Protein AF-0000000083546626 (afdb_homodimer)

Organism: NCBI:txid360422

Radius of gyration: 19.35 Å; Cα contacts (8 Å, |Δi|>4): 590; chains: 2; bounding box: 50×53×44 Å

Solvent-accessible surface area (backbone atoms only — not comparable to full-atom values): 15205 Å² total; per-residue (Å²): 128,86,66,74,43,65,44,52,29,28,31,35,49,36,70,55,96,76,18,33,51,32,34,24,55,48,86,55,92,62,87,46,26,40,57,49,40,42,69,58,57,93,92,56,52,70,66,54,32,31,39,52,33,31,32,62,45,31,37,32,43,56,42,80,73,43,67,69,46,67,42,57,47,78,57,96,48,42,30,42,35,35,41,32,26,35,33,44,79,74,46,70,61,82,42,79,27,84,68,36,72,49,70,45,74,37,54,85,45,74,71,50,42,67,40,32,40,64,52,51,29,72,50,55,74,72,58,56,62,69,59,54,54,51,50,57,69,74,101,128,86,66,75,42,66,44,53,30,27,32,36,48,38,69,54,96,75,18,32,52,32,34,25,55,47,85,54,92,62,88,46,25,39,58,47,42,42,69,56,55,93,91,55,52,69,66,53,32,31,40,52,34,31,32,61,45,32,37,32,42,56,44,83,73,42,65,68,47,69,45,56,46,78,56,97,47,41,32,42,35,36,39,31,27,35,32,45,79,74,44,70,62,84,42,77,28,82,68,35,72,48,71,45,75,38,53,85,45,74,72,50,41,69,41,33,38,64,55,52,28,72,50,56,75,73,59,58,62,70,60,54,53,51,53,56,68,75,102

pLDDT: mean 95.02, std 7.54, range [43.91, 98.88]

Nearest PDB structures (foldseek):
  5ggc-assembly1_A  TM=8.056E-01  e=1.046E-09  Mycolicibacterium smegmatis MC2 155
  6m6y-assembly1_A  TM=8.254E-01  e=1.711E-09  Mycolicibacterium smegmatis MC2 155
  5xd4-assembly1_A  TM=8.084E-01  e=1.112E-09  Mycolicibacterium smegmatis MC2 155
  5isy-assembly1_A  TM=7.753E-01  e=2.188E-09  Escherichia coli K-12
  2gb5-assembly1_B  TM=7.294E-01  e=1.422E-09  Escherichia coli K-12

Sequence (278 aa):
MDTNKIEFATKALILRDGTYLALHKTGAKHDFYELPGGRMEFGETAEETLIRELKEETNFVVEPIRLLDTWNFISQNHQITGVIYLCKIKEGDFKLSDEHDKYEWLKFNDVSINLMYDVFKERMVNWDMKKIEEGMRIIMDTNKIEFATKALILRDGTYLALHKTGAKHDFYELPGGRMEFGETAEETLIRELKEETNFVVEPIRLLDTWNFISQNHQITGVIYLCKIKEGDFKLSDEHDKYEWLKFNDVSINLMYDVFKERMVNWDMKKIEEGMRII

Foldseek 3Di:
DLAADEFEKEFEFEDDPQWTKWFAFPPDPDQATEGFITTDDPPDDNQRRRQVRCCQAWVFRKDFDAWDAKWWDDDDRYIYIYTYTYIYTPDGHTDGHNRTDDMDTGHLDPVNLVRHDPRSSVVSVPDDVVVVVVSVVVD/DLAADEFEKEFEFEDDPQWTKWFAFPPDPDQATEGFITTDDPPDDNQRRRQVRCCQAWVFRKDFDAWDAKWWDDDDRYIYIYTYTYIYTPDGHTDGHNRTDDMDTGHLDPVNLVRHDPRSSVVSVPDDVVVVVVSVVVD

Secondary structure (DSSP, 8-state):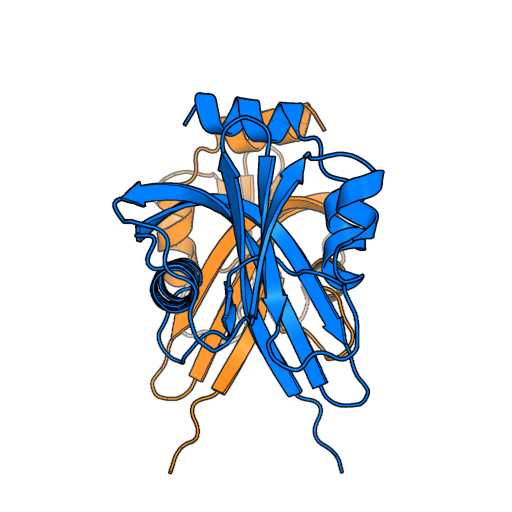
----EEEEEEEEEEEETTEEEEEEETT-SS--BB-SEEEPPTT--HHHHHHHHHHHHH--EEEEEEEEEEEEEE-SSEEEEEEEEEEEEEE------TTEEEEEEEESSHHHHTTB-HHHHHHHTT--HHHHHHHHHH-/----EEEEEEEEEEEETTEEEEEEETT-SS--BB-SEEEPPTT--HHHHHHHHHHHHH--EEEEEEEEEEEEEE-SSEEEEEEEEEEEEEE------TTEEEEEEEESSHHHHTTB-HHHHHHHTT--HHHHHHHHHH-

InterPro domains:
  IPR000086 NUDIX hydrolase domain [PF00293] (13-124)
  IPR000086 NUDIX hydrolase domain [PS51462] (5-130)
  IPR015797 NUDIX hydrolase-like domain superfamily [SSF55811] (7-119)
  IPR020084 NUDIX hydrolase, conserved site [PS00893] (38-59)
  IPR020476 NUDIX hydrolase [PR00502] (33-47)
  IPR020476 NUDIX hydrolase [PR00502] (47-62)

Structure (mmCIF, N/CA/C/O backbone):
data_AF-0000000083546626-model_v1
#
loop_
_entity.id
_entity.type
_entity.pdbx_description
1 polymer 'DNA mismatch repair protein MutT'
#
loop_
_atom_site.group_PDB
_atom_site.id
_atom_site.type_symbol
_atom_site.label_atom_id
_atom_site.label_alt_id
_atom_site.label_comp_id
_atom_site.label_asym_id
_atom_site.label_entity_id
_atom_site.label_seq_id
_atom_site.pdbx_PDB_ins_code
_atom_site.Cartn_x
_atom_site.Cartn_y
_atom_site.Cartn_z
_atom_site.occupancy
_atom_site.B_iso_or_equiv
_atom_site.auth_seq_id
_atom_site.auth_comp_id
_atom_site.auth_asym_id
_atom_site.auth_atom_id
_atom_site.pdbx_PDB_model_num
ATOM 1 N N . MET A 1 1 ? 23.781 4.84 -18.844 1 43.91 1 MET A N 1
ATOM 2 C CA . MET A 1 1 ? 22.344 4.773 -19 1 43.91 1 MET A CA 1
ATOM 3 C C . MET A 1 1 ? 21.625 5 -17.672 1 43.91 1 MET A C 1
ATOM 5 O O . MET A 1 1 ? 21.875 4.277 -16.703 1 43.91 1 MET A O 1
ATOM 9 N N . ASP A 1 2 ? 21.25 6.145 -17.203 1 58.06 2 ASP A N 1
ATOM 10 C CA . ASP A 1 2 ? 20.672 6.562 -15.922 1 58.06 2 ASP A CA 1
ATOM 11 C C . ASP A 1 2 ? 19.609 5.582 -15.453 1 58.06 2 ASP A C 1
ATOM 13 O O . ASP A 1 2 ? 18.625 5.344 -16.156 1 58.06 2 ASP A O 1
ATOM 17 N N . THR A 1 3 ? 19.906 4.66 -14.672 1 83.88 3 THR A N 1
ATOM 18 C CA . THR A 1 3 ? 19.031 3.559 -14.289 1 83.88 3 THR A CA 1
ATOM 19 C C . THR A 1 3 ? 17.844 4.074 -13.484 1 83.88 3 THR A C 1
ATOM 21 O O . THR A 1 3 ? 17.984 4.953 -12.633 1 83.88 3 THR A O 1
ATOM 24 N N . ASN A 1 4 ? 16.641 3.799 -13.977 1 92.44 4 ASN A N 1
ATOM 25 C CA . ASN A 1 4 ? 15.391 4.125 -13.289 1 92.44 4 ASN A CA 1
ATOM 26 C C . ASN A 1 4 ? 15.289 3.4 -11.945 1 92.44 4 ASN A C 1
ATOM 28 O O . ASN A 1 4 ? 15.508 2.189 -11.875 1 92.44 4 ASN A O 1
ATOM 32 N N . LYS A 1 5 ? 15.117 4.211 -10.898 1 94.94 5 LYS A N 1
ATOM 33 C CA . LYS A 1 5 ? 15.047 3.648 -9.555 1 94.94 5 LYS A CA 1
ATOM 34 C C . LYS A 1 5 ? 13.672 3.869 -8.938 1 94.94 5 LYS A C 1
ATOM 36 O O . LYS A 1 5 ? 13.102 4.953 -9.055 1 94.94 5 LYS A O 1
ATOM 41 N N . ILE A 1 6 ? 13.117 2.846 -8.328 1 97.31 6 ILE A N 1
ATOM 42 C CA . ILE A 1 6 ? 11.867 2.936 -7.586 1 97.31 6 ILE A CA 1
ATOM 43 C C . ILE A 1 6 ? 12.125 2.684 -6.102 1 97.31 6 ILE A C 1
ATOM 45 O O . ILE A 1 6 ? 12.719 1.667 -5.734 1 97.31 6 ILE A O 1
ATOM 49 N N . GLU A 1 7 ? 11.773 3.58 -5.246 1 97.62 7 GLU A N 1
ATOM 50 C CA . GLU A 1 7 ? 11.883 3.443 -3.797 1 97.62 7 GLU A CA 1
ATOM 51 C C . GLU A 1 7 ? 10.5 3.381 -3.145 1 97.62 7 GLU A C 1
ATOM 53 O O . GLU A 1 7 ? 9.516 3.852 -3.717 1 97.62 7 GLU A O 1
ATOM 58 N N . PHE A 1 8 ? 10.461 2.787 -2.006 1 98.44 8 PHE A N 1
ATOM 59 C CA . PHE A 1 8 ? 9.211 2.658 -1.267 1 98.44 8 PHE A CA 1
ATOM 60 C C . PHE A 1 8 ? 9.25 3.488 0.01 1 98.44 8 PHE A C 1
ATOM 62 O O . PHE A 1 8 ? 10.266 3.512 0.711 1 98.44 8 PHE A O 1
ATOM 69 N N . ALA A 1 9 ? 8.125 4.199 0.295 1 98.62 9 ALA A N 1
ATOM 70 C CA . ALA A 1 9 ? 8.039 5.016 1.503 1 98.62 9 ALA A CA 1
ATOM 71 C C . ALA A 1 9 ? 6.648 4.918 2.127 1 98.62 9 ALA A C 1
ATOM 73 O O . ALA A 1 9 ? 5.688 4.531 1.462 1 98.62 9 ALA A O 1
ATOM 74 N N . THR A 1 10 ? 6.582 5.199 3.387 1 98.81 10 THR A N 1
ATOM 75 C CA . THR A 1 10 ? 5.324 5.199 4.125 1 98.81 10 THR A CA 1
ATOM 76 C C . THR A 1 10 ? 5.035 6.582 4.699 1 98.81 10 THR A C 1
ATOM 78 O O . THR A 1 10 ? 5.957 7.309 5.078 1 98.81 10 THR A O 1
ATOM 81 N N . LYS A 1 11 ? 3.791 6.957 4.691 1 98.88 11 LYS A N 1
ATOM 82 C CA . LYS A 1 11 ? 3.32 8.211 5.281 1 98.88 11 LYS A CA 1
ATOM 83 C C . LYS A 1 11 ? 2.152 7.965 6.23 1 98.88 11 LYS A C 1
ATOM 85 O O . LYS A 1 11 ? 1.441 6.965 6.105 1 98.88 11 LYS A O 1
ATOM 90 N N . ALA A 1 12 ? 1.955 8.891 7.133 1 98.75 12 ALA A N 1
ATOM 91 C CA . ALA A 1 12 ? 0.912 8.742 8.141 1 98.75 12 ALA A CA 1
ATOM 92 C C . ALA A 1 12 ? -0.035 9.945 8.133 1 98.75 12 ALA A C 1
ATOM 94 O O . ALA A 1 12 ? 0.409 11.094 8.117 1 98.75 12 ALA A O 1
ATOM 95 N N . LEU A 1 13 ? -1.269 9.672 8.094 1 98.44 13 LEU A N 1
ATOM 96 C CA . LEU A 1 13 ? -2.281 10.641 8.508 1 98.44 13 LEU A CA 1
ATOM 97 C C . LEU A 1 13 ? -2.566 10.516 10 1 98.44 13 LEU A C 1
ATOM 99 O O . LEU A 1 13 ? -3.105 9.5 10.453 1 98.44 13 LEU A O 1
ATOM 103 N N . ILE A 1 14 ? -2.188 11.477 10.766 1 97.69 14 ILE A N 1
ATOM 104 C CA . ILE A 1 14 ? -2.449 11.531 12.203 1 97.69 14 ILE A CA 1
ATOM 105 C C . ILE A 1 14 ? -3.527 12.57 12.492 1 97.69 14 ILE A C 1
ATOM 107 O O . ILE A 1 14 ? -3.336 13.766 12.227 1 97.69 14 ILE A O 1
ATOM 111 N N . LEU A 1 15 ? -4.551 12.117 13.078 1 94.31 15 LEU A N 1
ATOM 112 C CA . LEU A 1 15 ? -5.672 13.016 13.352 1 94.31 15 LEU A CA 1
ATOM 113 C C . LEU A 1 15 ? -5.738 13.375 14.828 1 94.31 15 LEU A C 1
ATOM 115 O O . LEU A 1 15 ? -5.484 12.539 15.688 1 94.31 15 LEU A O 1
ATOM 119 N N . ARG A 1 16 ? -5.988 14.656 15.039 1 91.56 16 ARG A N 1
ATOM 120 C CA . ARG A 1 16 ? -6.203 15.18 16.391 1 91.56 16 ARG A CA 1
ATOM 121 C C . ARG A 1 16 ? -7.199 16.328 16.375 1 91.56 16 ARG A C 1
ATOM 123 O O . ARG A 1 16 ? -6.945 17.375 15.773 1 91.56 16 ARG A O 1
ATOM 130 N N . ASP A 1 17 ? -8.32 16.141 17.094 1 89.44 17 ASP A N 1
ATOM 131 C CA . ASP A 1 17 ? -9.312 17.203 17.281 1 89.44 17 ASP A CA 1
ATOM 132 C C . ASP A 1 17 ? -9.711 17.828 15.938 1 89.44 17 ASP A C 1
ATOM 134 O O . ASP A 1 17 ? -9.664 19.047 15.781 1 89.44 17 ASP A O 1
ATOM 138 N N . GLY A 1 18 ? -9.953 16.953 14.953 1 88.12 18 GLY A N 1
ATOM 139 C CA . GLY A 1 18 ? -10.445 17.406 13.656 1 88.12 18 GLY A CA 1
ATOM 140 C C . GLY A 1 18 ? -9.344 17.969 12.766 1 88.12 18 GLY A C 1
ATOM 141 O O . GLY A 1 18 ? -9.625 18.5 11.695 1 88.12 18 GLY A O 1
ATOM 142 N N . THR A 1 19 ? -8.156 17.875 13.227 1 95.94 19 THR A N 1
ATOM 143 C CA . THR A 1 19 ? -7.012 18.328 12.445 1 95.94 19 THR A CA 1
ATOM 144 C C . THR A 1 19 ? -6.055 17.172 12.148 1 95.94 19 THR A C 1
ATOM 146 O O . THR A 1 19 ? -6.203 16.078 12.703 1 95.94 19 THR A O 1
ATOM 149 N N . TYR A 1 20 ? -5.18 17.406 11.148 1 97.38 20 TYR A N 1
ATOM 150 C CA . TYR A 1 20 ? -4.148 16.422 10.875 1 97.38 20 TYR A CA 1
ATOM 151 C C . TYR A 1 20 ? -2.762 17.047 10.914 1 97.38 20 TYR A C 1
ATOM 153 O O . TYR A 1 20 ? -2.598 18.219 10.602 1 97.38 20 TYR A O 1
ATOM 161 N N . LEU A 1 21 ? -1.747 16.281 11.289 1 98.31 21 LEU A N 1
ATOM 162 C CA . LEU A 1 21 ? -0.372 16.734 11.445 1 98.31 21 LEU A CA 1
ATOM 163 C C . LEU A 1 21 ? 0.334 16.812 10.094 1 98.31 21 LEU A C 1
ATOM 165 O O . LEU A 1 21 ? 0.348 15.844 9.344 1 98.31 21 LEU A O 1
ATOM 169 N N . ALA A 1 22 ? 0.888 17.984 9.773 1 98.62 22 ALA A N 1
ATOM 170 C CA . ALA A 1 22 ? 1.677 18.219 8.562 1 98.62 22 ALA A CA 1
ATOM 171 C C . ALA A 1 22 ? 3.043 18.797 8.906 1 98.62 22 ALA A C 1
ATOM 173 O O . ALA A 1 22 ? 3.162 19.609 9.828 1 98.62 22 ALA A O 1
ATOM 174 N N . LEU A 1 23 ? 4.023 18.359 8.203 1 98.69 23 LEU A N 1
ATOM 175 C CA . LEU A 1 23 ? 5.391 18.781 8.469 1 98.69 23 LEU A CA 1
ATOM 176 C C . LEU A 1 23 ? 5.98 19.516 7.262 1 98.69 23 LEU A C 1
ATOM 178 O O . LEU A 1 23 ? 5.672 19.172 6.117 1 98.69 23 LEU A O 1
ATOM 182 N N . HIS A 1 24 ? 6.844 20.469 7.516 1 98.56 24 HIS A N 1
ATOM 183 C CA . HIS A 1 24 ? 7.59 21.172 6.484 1 98.56 24 HIS A CA 1
ATOM 184 C C . HIS A 1 24 ? 9.062 20.766 6.48 1 98.56 24 HIS A C 1
ATOM 186 O O . HIS A 1 24 ? 9.711 20.781 7.527 1 98.56 24 HIS A O 1
ATOM 192 N N . LYS A 1 25 ? 9.562 20.391 5.34 1 97.5 25 LYS A N 1
ATOM 193 C CA . LYS A 1 25 ? 10.93 19.891 5.234 1 97.5 25 LYS A CA 1
ATOM 194 C C . LYS A 1 25 ? 11.945 21 5.461 1 97.5 25 LYS A C 1
ATOM 196 O O . LYS A 1 25 ? 11.828 22.078 4.883 1 97.5 25 LYS A O 1
ATOM 201 N N . THR A 1 26 ? 12.938 20.656 6.234 1 97.81 26 THR A N 1
ATOM 202 C CA . THR A 1 26 ? 13.992 21.625 6.516 1 97.81 26 THR A CA 1
ATOM 203 C C . THR A 1 26 ? 14.711 22.016 5.23 1 97.81 26 THR A C 1
ATOM 205 O O . THR A 1 26 ? 15.109 21.156 4.441 1 97.81 26 THR A O 1
ATOM 208 N N . GLY A 1 27 ? 14.805 23.297 5.02 1 95.38 27 GLY A N 1
ATOM 209 C CA . GLY A 1 27 ? 15.586 23.797 3.9 1 95.38 27 GLY A CA 1
ATOM 210 C C . GLY A 1 27 ? 14.789 23.891 2.613 1 95.38 27 GLY A C 1
ATOM 211 O O . GLY A 1 27 ? 15.305 24.359 1.596 1 95.38 27 GLY A O 1
ATOM 212 N N . ALA A 1 28 ? 13.562 23.422 2.664 1 94.12 28 ALA A N 1
ATOM 213 C CA . ALA A 1 28 ? 12.742 23.516 1.462 1 94.12 28 ALA A CA 1
ATOM 214 C C . ALA A 1 28 ? 12.508 24.984 1.081 1 94.12 28 ALA A C 1
ATOM 216 O O . ALA A 1 28 ? 12.297 25.828 1.951 1 94.12 28 ALA A O 1
ATOM 217 N N . LYS A 1 29 ? 12.531 25.266 -0.189 1 93.19 29 LYS A N 1
ATOM 218 C CA . LYS A 1 29 ? 12.367 26.641 -0.681 1 93.19 29 LYS A CA 1
ATOM 219 C C . LYS A 1 29 ? 10.898 26.984 -0.881 1 93.19 29 LYS A C 1
ATOM 221 O O . LYS A 1 29 ? 10.562 28.109 -1.259 1 93.19 29 LYS A O 1
ATOM 226 N N . HIS A 1 30 ? 10.102 26.047 -0.7 1 91.62 30 HIS A N 1
ATOM 227 C CA . HIS A 1 30 ? 8.656 26.234 -0.796 1 91.62 30 HIS A CA 1
ATOM 228 C C . HIS A 1 30 ? 7.992 26.125 0.574 1 91.62 30 HIS A C 1
ATOM 230 O O . HIS A 1 30 ? 8.648 25.766 1.556 1 91.62 30 HIS A O 1
ATOM 236 N N . ASP A 1 31 ? 6.719 26.469 0.609 1 94.38 31 ASP A N 1
ATOM 237 C CA . ASP A 1 31 ? 6.016 26.469 1.888 1 94.38 31 ASP A CA 1
ATOM 238 C C . ASP A 1 31 ? 5.047 25.281 1.97 1 94.38 31 ASP A C 1
ATOM 240 O O . ASP A 1 31 ? 4.117 25.297 2.779 1 94.38 31 ASP A O 1
ATOM 244 N N . PHE A 1 32 ? 5.172 24.297 1.169 1 97.5 32 PHE A N 1
ATOM 245 C CA . PHE A 1 32 ? 4.262 23.156 1.161 1 97.5 32 PHE A CA 1
ATOM 246 C C . PHE A 1 32 ? 4.637 22.156 2.252 1 97.5 32 PHE A C 1
ATOM 248 O O . PHE A 1 32 ? 5.812 22.031 2.607 1 97.5 32 PHE A O 1
ATOM 255 N N . TYR A 1 33 ? 3.66 21.484 2.699 1 98.44 33 TYR A N 1
ATOM 256 C CA . TYR A 1 33 ? 3.82 20.5 3.764 1 98.44 33 TYR A CA 1
ATOM 257 C C . TYR A 1 33 ? 3.695 19.078 3.221 1 98.44 33 TYR A C 1
ATOM 259 O O . TYR A 1 33 ? 3.264 18.891 2.082 1 98.44 33 TYR A O 1
ATOM 267 N N . GLU A 1 34 ? 4.133 18.156 4.055 1 98.44 34 GLU A N 1
ATOM 268 C CA . GLU A 1 34 ? 3.979 16.734 3.775 1 98.44 34 GLU A CA 1
ATOM 269 C C . GLU A 1 34 ? 3.467 15.984 5.004 1 98.44 34 GLU A C 1
ATOM 271 O O . GLU A 1 34 ? 3.457 16.531 6.109 1 98.44 34 GLU A O 1
ATOM 276 N N . LEU A 1 35 ? 2.984 14.82 4.754 1 98.69 35 LEU A N 1
ATOM 277 C CA . LEU A 1 35 ? 2.631 13.938 5.855 1 98.69 35 LEU A CA 1
ATOM 278 C C . LEU A 1 35 ? 3.879 13.328 6.484 1 98.69 35 LEU A C 1
ATOM 280 O O . LEU A 1 35 ? 4.852 13.031 5.785 1 98.69 35 LEU A O 1
ATOM 284 N N . PRO A 1 36 ? 3.859 13.109 7.82 1 98.69 36 PRO A N 1
ATOM 285 C CA . PRO A 1 36 ? 5.012 12.445 8.438 1 98.69 36 PRO A CA 1
ATOM 286 C C . PRO A 1 36 ? 5.242 11.039 7.895 1 98.69 36 PRO A C 1
ATOM 288 O O . PRO A 1 36 ? 4.281 10.32 7.598 1 98.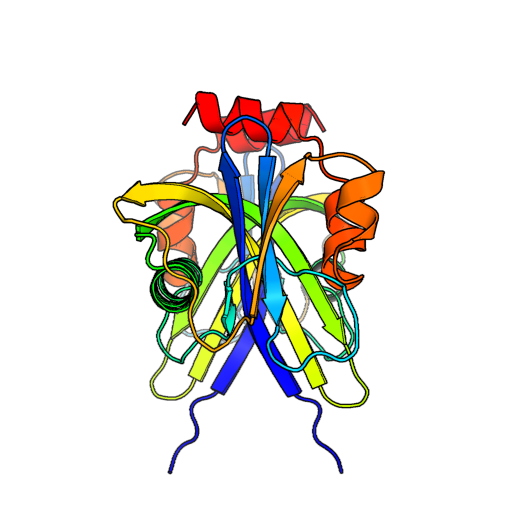69 36 PRO A O 1
ATOM 291 N N . GLY A 1 37 ? 6.422 10.578 7.867 1 98.62 37 GLY A N 1
ATOM 292 C CA . GLY A 1 37 ? 6.832 9.305 7.309 1 98.62 37 GLY A CA 1
ATOM 293 C C . GLY A 1 37 ? 8.125 9.375 6.523 1 98.62 37 GLY A C 1
ATOM 294 O O . GLY A 1 37 ? 8.766 10.43 6.48 1 98.62 37 GLY A O 1
ATOM 295 N N . GLY A 1 38 ? 8.5 8.281 5.891 1 98.44 38 GLY A N 1
ATOM 296 C CA . GLY A 1 38 ? 9.758 8.273 5.168 1 98.44 38 GLY A CA 1
ATOM 297 C C . GLY A 1 38 ? 10.031 6.969 4.441 1 98.44 38 GLY A C 1
ATOM 298 O O . GLY A 1 38 ? 9.117 6.152 4.266 1 98.44 38 GLY A O 1
ATOM 299 N N . ARG A 1 39 ? 11.25 6.789 4.047 1 98.25 39 ARG A N 1
ATOM 300 C CA . ARG A 1 39 ? 11.641 5.672 3.193 1 98.25 39 ARG A CA 1
ATOM 301 C C . ARG A 1 39 ? 11.844 4.402 4.012 1 98.25 39 ARG A C 1
ATOM 303 O O . ARG A 1 39 ? 12.359 4.457 5.129 1 98.25 39 ARG A O 1
ATOM 310 N N . MET A 1 40 ? 11.5 3.336 3.375 1 98.56 40 MET A N 1
ATOM 311 C CA . MET A 1 40 ? 11.672 2.02 3.982 1 98.56 40 MET A CA 1
ATOM 312 C C . MET A 1 40 ? 13.141 1.617 4.004 1 98.56 40 MET A C 1
ATOM 314 O O . MET A 1 40 ? 13.867 1.839 3.029 1 98.56 40 MET A O 1
ATOM 318 N N . GLU A 1 41 ? 13.602 1.021 5.086 1 98 41 GLU A N 1
ATOM 319 C CA . GLU A 1 41 ? 14.883 0.331 5.164 1 98 41 GLU A CA 1
ATOM 320 C C . GLU A 1 41 ? 14.719 -1.169 4.934 1 98 41 GLU A C 1
ATOM 322 O O . GLU A 1 41 ? 13.695 -1.751 5.297 1 98 41 GLU A O 1
ATOM 327 N N . PHE A 1 42 ? 15.758 -1.787 4.387 1 97.94 42 PHE A N 1
ATOM 328 C CA . PHE A 1 42 ? 15.711 -3.207 4.062 1 97.94 42 PHE A CA 1
ATOM 329 C C . PHE A 1 42 ? 15.383 -4.039 5.297 1 97.94 42 PHE A C 1
ATOM 331 O O . PHE A 1 42 ? 15.961 -3.824 6.363 1 97.94 42 PHE A O 1
ATOM 338 N N . GLY A 1 43 ? 14.438 -4.941 5.148 1 97.75 43 GLY A N 1
ATOM 339 C CA . GLY A 1 43 ? 14.078 -5.848 6.227 1 97.75 43 GLY A CA 1
ATOM 340 C C . GLY A 1 43 ? 12.859 -5.387 7.012 1 97.75 43 GLY A C 1
ATOM 341 O O . GLY A 1 43 ? 12.32 -6.137 7.828 1 97.75 43 GLY A O 1
ATOM 342 N N . GLU A 1 44 ? 12.32 -4.188 6.801 1 98.25 44 GLU A N 1
ATOM 343 C CA . GLU A 1 44 ? 11.164 -3.648 7.512 1 98.25 44 GLU A CA 1
ATOM 344 C C . GLU A 1 44 ? 9.867 -3.965 6.773 1 98.25 44 GLU A C 1
ATOM 346 O O . GLU A 1 44 ? 9.852 -4.047 5.543 1 98.25 44 GLU A O 1
ATOM 351 N N . THR A 1 45 ? 8.82 -4.152 7.539 1 98.06 45 THR A N 1
ATOM 352 C CA . THR A 1 45 ? 7.484 -4.043 6.965 1 98.06 45 THR A CA 1
ATOM 353 C C . THR A 1 45 ? 7.078 -2.58 6.809 1 98.06 45 THR A C 1
ATOM 355 O O . THR A 1 45 ? 7.746 -1.687 7.336 1 98.06 45 THR A O 1
ATOM 358 N N . ALA A 1 46 ? 6.039 -2.371 6.035 1 98.44 46 ALA A N 1
ATOM 359 C CA . ALA A 1 46 ? 5.523 -1.011 5.891 1 98.44 46 ALA A CA 1
ATOM 360 C C . ALA A 1 46 ? 5.18 -0.41 7.254 1 98.44 46 ALA A C 1
ATOM 362 O O . ALA A 1 46 ? 5.488 0.753 7.52 1 98.44 46 ALA A O 1
ATOM 363 N N . GLU A 1 47 ? 4.566 -1.189 8.102 1 98.44 47 GLU A N 1
ATOM 364 C CA . GLU A 1 47 ? 4.172 -0.724 9.422 1 98.44 47 GLU A CA 1
ATOM 365 C C . GLU A 1 47 ? 5.395 -0.404 10.281 1 98.44 47 GLU A C 1
ATOM 367 O O . GLU A 1 47 ? 5.426 0.616 10.969 1 98.44 47 GLU A O 1
ATOM 372 N N . GLU A 1 48 ? 6.367 -1.267 10.234 1 98.56 48 GLU A N 1
ATOM 373 C CA . GLU A 1 48 ? 7.594 -1.03 10.992 1 98.56 48 GLU A CA 1
ATOM 374 C C . GLU A 1 48 ? 8.297 0.244 10.523 1 98.56 48 GLU A C 1
ATOM 376 O O . GLU A 1 48 ? 8.797 1.016 11.344 1 98.56 48 GLU A O 1
ATOM 381 N N . THR A 1 49 ? 8.375 0.435 9.219 1 98.75 49 THR A N 1
ATOM 382 C CA . THR A 1 49 ? 8.938 1.653 8.656 1 98.75 49 THR A CA 1
ATOM 383 C C . THR A 1 49 ? 8.211 2.887 9.18 1 98.75 49 THR A C 1
ATOM 385 O O . THR A 1 49 ? 8.844 3.846 9.625 1 98.75 49 THR A O 1
ATOM 388 N N . LEU A 1 50 ? 6.895 2.818 9.156 1 98.75 50 LEU A N 1
ATOM 389 C CA . LEU A 1 50 ? 6.066 3.941 9.586 1 98.75 50 LEU A CA 1
ATOM 390 C C . LEU A 1 50 ? 6.328 4.285 11.047 1 98.75 50 LEU A C 1
ATOM 392 O O . LEU A 1 50 ? 6.547 5.449 11.391 1 98.75 50 LEU A O 1
ATOM 396 N N . ILE A 1 51 ? 6.324 3.287 11.852 1 98.62 51 ILE A N 1
ATOM 397 C CA . ILE A 1 51 ? 6.512 3.469 13.289 1 98.62 51 ILE A CA 1
ATOM 398 C C . ILE A 1 51 ? 7.891 4.062 13.555 1 98.62 51 ILE A C 1
ATOM 400 O O . ILE A 1 51 ? 8.023 5.004 14.336 1 98.62 51 ILE A O 1
ATOM 404 N N . ARG A 1 52 ? 8.898 3.549 12.938 1 98.62 52 ARG A N 1
ATOM 405 C CA . ARG A 1 52 ? 10.25 4.062 13.117 1 98.62 52 ARG A CA 1
ATOM 406 C C . ARG A 1 52 ? 10.352 5.516 12.664 1 98.62 52 ARG A C 1
ATOM 408 O O . ARG A 1 52 ? 10.844 6.367 13.414 1 98.62 52 ARG A O 1
ATOM 415 N N . GLU A 1 53 ? 9.859 5.852 11.492 1 98.69 53 GLU A N 1
ATOM 416 C CA . GLU A 1 53 ? 9.969 7.191 10.922 1 98.69 53 GLU A CA 1
ATOM 417 C C . GLU A 1 53 ? 9.203 8.211 11.758 1 98.69 53 GLU A C 1
ATOM 419 O O . GLU A 1 53 ? 9.648 9.352 11.922 1 98.69 53 GLU A O 1
ATOM 424 N N . LEU A 1 54 ? 8.031 7.824 12.234 1 98.62 54 LEU A N 1
ATOM 425 C CA . LEU A 1 54 ? 7.242 8.75 13.031 1 98.62 54 LEU A CA 1
ATOM 426 C C . LEU A 1 54 ? 7.918 9.023 14.367 1 98.62 54 LEU A C 1
ATOM 428 O O . LEU A 1 54 ? 7.887 10.156 14.867 1 98.62 54 LEU A O 1
ATOM 432 N N . LYS A 1 55 ? 8.492 7.98 14.938 1 98.62 55 LYS A N 1
ATOM 433 C CA . LYS A 1 55 ? 9.273 8.188 16.156 1 98.62 55 LYS A CA 1
ATOM 434 C C . LYS A 1 55 ? 10.43 9.148 15.898 1 98.62 55 LYS A C 1
ATOM 436 O O . LYS A 1 55 ? 10.648 10.086 16.672 1 98.62 55 LYS A O 1
ATOM 441 N N . GLU A 1 56 ? 11.109 8.945 14.859 1 98.44 56 GLU A N 1
ATOM 442 C CA . GLU A 1 56 ? 12.273 9.758 14.516 1 98.44 56 GLU A CA 1
ATOM 443 C C . GLU A 1 56 ? 11.867 11.203 14.242 1 98.44 56 GLU A C 1
ATOM 445 O O . GLU A 1 56 ? 12.523 12.141 14.703 1 98.44 56 GLU A O 1
ATOM 450 N N . GLU A 1 57 ? 10.758 11.43 13.531 1 98.62 57 GLU A N 1
ATOM 451 C CA . GLU A 1 57 ? 10.414 12.758 13.023 1 98.62 57 GLU A CA 1
ATOM 452 C C . GLU A 1 57 ? 9.594 13.539 14.047 1 98.62 57 GLU A C 1
ATOM 454 O O . GLU A 1 57 ? 9.617 14.773 14.062 1 98.62 57 GLU A O 1
ATOM 459 N N . THR A 1 58 ? 8.812 12.859 14.914 1 98.5 58 THR A N 1
ATOM 460 C CA . THR A 1 58 ? 7.812 13.555 15.719 1 98.5 58 THR A CA 1
ATOM 461 C C . THR A 1 58 ? 7.902 13.117 17.172 1 98.5 58 THR A C 1
ATOM 463 O O . THR A 1 58 ? 7.258 13.703 18.047 1 98.5 58 THR A O 1
ATOM 466 N N . ASN A 1 59 ? 8.641 12.07 17.469 1 98.38 59 ASN A N 1
ATOM 467 C CA . ASN A 1 59 ? 8.789 11.461 18.797 1 98.38 59 ASN A CA 1
ATOM 468 C C . ASN A 1 59 ? 7.508 10.766 19.234 1 98.38 59 ASN A C 1
ATOM 470 O O . ASN A 1 59 ? 7.379 10.391 20.406 1 98.38 59 ASN A O 1
ATOM 474 N N . PHE A 1 60 ? 6.512 10.633 18.422 1 97.88 60 PHE A N 1
ATOM 475 C CA . PHE A 1 60 ? 5.289 9.906 18.734 1 97.88 60 PHE A CA 1
ATOM 476 C C . PHE A 1 60 ? 5.488 8.406 18.578 1 97.88 60 PHE A C 1
ATOM 478 O O . PHE A 1 60 ? 6.117 7.961 17.609 1 97.88 60 PHE A O 1
ATOM 485 N N . VAL A 1 61 ? 5.035 7.684 19.469 1 97.81 61 VAL A N 1
ATOM 486 C CA . VAL A 1 61 ? 4.758 6.266 19.25 1 97.81 61 VAL A CA 1
ATOM 487 C C . VAL A 1 61 ? 3.355 6.098 18.672 1 97.81 61 VAL A C 1
ATOM 489 O O . VAL A 1 61 ? 2.367 6.492 19.297 1 97.81 61 VAL A O 1
ATOM 492 N N . VAL A 1 62 ? 3.305 5.492 17.5 1 97.81 62 VAL A N 1
ATOM 493 C CA . VAL A 1 62 ? 2.01 5.465 16.828 1 97.81 62 VAL A CA 1
ATOM 494 C C . VAL A 1 62 ? 1.596 4.02 16.562 1 97.81 62 VAL A C 1
ATOM 496 O O . VAL A 1 62 ? 2.42 3.105 16.641 1 97.81 62 VAL A O 1
ATOM 499 N N . GLU A 1 63 ? 0.371 3.84 16.328 1 97.38 63 GLU A N 1
ATOM 500 C CA . GLU A 1 63 ? -0.223 2.59 15.859 1 97.38 63 GLU A CA 1
ATOM 501 C C . GLU A 1 63 ? -0.907 2.771 14.508 1 97.38 63 GLU A C 1
ATOM 503 O O . GLU A 1 63 ? -1.845 3.562 14.383 1 97.38 63 GLU A O 1
ATOM 508 N N . PRO A 1 64 ? -0.417 2.066 13.516 1 97.5 64 PRO A N 1
ATOM 509 C CA . PRO A 1 64 ? -1.185 2.076 12.266 1 97.5 64 PRO A CA 1
ATOM 510 C C . PRO A 1 64 ? -2.564 1.441 12.422 1 97.5 64 PRO A C 1
ATOM 512 O O . PRO A 1 64 ? -2.678 0.299 12.867 1 97.5 64 PRO A O 1
ATOM 515 N N . ILE A 1 65 ? -3.578 2.168 11.992 1 95.62 65 ILE A N 1
ATOM 516 C CA . ILE A 1 65 ? -4.953 1.732 12.195 1 95.62 65 ILE A CA 1
ATOM 517 C C . ILE A 1 65 ? -5.523 1.19 10.883 1 95.62 65 ILE A C 1
ATOM 519 O O . ILE A 1 65 ? -6.223 0.176 10.875 1 95.62 65 ILE A O 1
ATOM 523 N N . ARG A 1 66 ? -5.273 1.883 9.82 1 95.31 66 ARG A N 1
ATOM 524 C CA . ARG A 1 66 ? -5.914 1.568 8.547 1 95.31 66 ARG A CA 1
ATOM 525 C C . ARG A 1 66 ? -5.051 2.029 7.375 1 95.31 66 ARG A C 1
ATOM 527 O O . ARG A 1 66 ? -4.484 3.121 7.406 1 95.31 66 ARG A O 1
ATOM 534 N N . LEU A 1 67 ? -4.918 1.146 6.422 1 97.5 67 LEU A N 1
ATOM 535 C CA . LEU A 1 67 ? -4.273 1.519 5.168 1 97.5 67 LEU A CA 1
ATOM 536 C C . LEU A 1 67 ? -5.219 2.34 4.293 1 97.5 67 LEU A C 1
ATOM 538 O O . LEU A 1 67 ? -6.289 1.864 3.912 1 97.5 67 LEU A O 1
ATOM 542 N N . LEU A 1 68 ? -4.816 3.588 3.924 1 97.38 68 LEU A N 1
ATOM 543 C CA . LEU A 1 68 ? -5.762 4.531 3.336 1 97.38 68 LEU A CA 1
ATOM 544 C C . LEU A 1 68 ? -5.59 4.602 1.822 1 97.38 68 LEU A C 1
ATOM 546 O O . LEU A 1 68 ? -6.574 4.629 1.081 1 97.38 68 LEU A O 1
ATOM 550 N N . ASP A 1 69 ? -4.332 4.727 1.438 1 98.38 69 ASP A N 1
ATOM 551 C CA . ASP A 1 69 ? -4.117 5.078 0.038 1 98.38 69 ASP A CA 1
ATOM 552 C C . ASP A 1 69 ? -2.674 4.82 -0.379 1 98.38 69 ASP A C 1
ATOM 554 O O . ASP A 1 69 ? -1.83 4.488 0.456 1 98.38 69 ASP A O 1
ATOM 558 N N . THR A 1 70 ? -2.406 4.867 -1.673 1 98.69 70 THR A N 1
ATOM 559 C CA . THR A 1 70 ? -1.062 4.895 -2.236 1 98.69 70 THR A CA 1
ATOM 560 C C . THR A 1 70 ? -0.739 6.277 -2.799 1 98.69 70 THR A C 1
ATOM 562 O O . THR A 1 70 ? -1.634 7.109 -2.969 1 98.69 70 THR A O 1
ATOM 565 N N . TRP A 1 71 ? 0.506 6.535 -2.984 1 98 71 TRP A N 1
ATOM 566 C CA . TRP A 1 71 ? 0.936 7.789 -3.59 1 98 71 TRP A CA 1
ATOM 567 C C . TRP A 1 71 ? 2.234 7.602 -4.367 1 98 71 TRP A C 1
ATOM 569 O O . TRP A 1 71 ? 2.91 6.582 -4.223 1 98 71 TRP A O 1
ATOM 579 N N . ASN A 1 72 ? 2.52 8.602 -5.254 1 97.25 72 ASN A N 1
ATOM 580 C CA . ASN A 1 72 ? 3.711 8.547 -6.098 1 97.25 72 ASN A CA 1
ATOM 581 C C . ASN A 1 72 ? 4.352 9.922 -6.246 1 97.25 72 ASN A C 1
ATOM 583 O O . ASN A 1 72 ? 3.648 10.93 -6.344 1 97.25 72 ASN A O 1
ATOM 587 N N . PHE A 1 73 ? 5.629 9.93 -6.23 1 97.31 73 PHE A N 1
ATOM 588 C CA . PHE A 1 73 ? 6.469 11.031 -6.699 1 97.31 73 PHE A CA 1
ATOM 589 C C . PHE A 1 73 ? 7.41 10.555 -7.801 1 97.31 73 PHE A C 1
ATOM 591 O O . PHE A 1 73 ? 8.25 9.688 -7.574 1 97.31 73 PHE A O 1
ATOM 598 N N . ILE A 1 74 ? 7.215 11.094 -8.984 1 96.38 74 ILE A N 1
ATOM 599 C CA . ILE A 1 74 ? 7.992 10.648 -10.133 1 96.38 74 ILE A CA 1
ATOM 600 C C . ILE A 1 74 ? 8.844 11.805 -10.664 1 96.38 74 ILE A C 1
ATOM 602 O O . ILE A 1 74 ? 8.32 12.883 -10.945 1 96.38 74 ILE A O 1
ATOM 606 N N . SER A 1 75 ? 10.086 11.602 -10.711 1 94.81 75 SER A N 1
ATOM 607 C CA . SER A 1 75 ? 11.023 12.492 -11.391 1 94.81 75 SER A CA 1
ATOM 608 C C . SER A 1 75 ? 11.695 11.789 -12.57 1 94.81 75 SER A C 1
ATOM 610 O O . SER A 1 75 ? 11.258 10.719 -12.992 1 94.81 75 SER A O 1
ATOM 612 N N . GLN A 1 76 ? 12.672 12.375 -13.266 1 93.44 76 GLN A N 1
ATOM 613 C CA . GLN A 1 76 ? 13.234 11.875 -14.516 1 93.44 76 GLN A CA 1
ATOM 614 C C . GLN A 1 76 ? 13.781 10.461 -14.344 1 93.44 76 GLN A C 1
ATOM 616 O O . GLN A 1 76 ? 13.5 9.578 -15.148 1 93.44 76 GLN A O 1
ATOM 621 N N . ASN A 1 77 ? 14.453 10.125 -13.312 1 94.94 77 ASN A N 1
ATOM 622 C CA . ASN A 1 77 ? 15.039 8.797 -13.164 1 94.94 77 ASN A CA 1
ATOM 623 C C . ASN A 1 77 ? 14.836 8.25 -11.758 1 94.94 77 ASN A C 1
ATOM 625 O O . ASN A 1 77 ? 15.578 7.371 -11.312 1 94.94 77 ASN A O 1
ATOM 629 N N . HIS A 1 78 ? 13.867 8.844 -11.125 1 96.62 78 HIS A N 1
ATOM 630 C CA . HIS A 1 78 ? 13.633 8.43 -9.75 1 96.62 78 HIS A CA 1
ATOM 631 C C . HIS A 1 78 ? 12.148 8.484 -9.398 1 96.62 78 HIS A C 1
ATOM 633 O O . HIS A 1 78 ? 11.477 9.477 -9.703 1 96.62 78 HIS A O 1
ATOM 639 N N . GLN A 1 79 ? 11.672 7.461 -8.797 1 97.94 79 GLN A N 1
ATOM 640 C CA . GLN A 1 79 ? 10.289 7.379 -8.359 1 97.94 79 GLN A CA 1
ATOM 641 C C . GLN A 1 79 ? 10.195 6.906 -6.91 1 97.94 79 GLN A C 1
ATOM 643 O O . GLN A 1 79 ? 10.883 5.957 -6.52 1 97.94 79 GLN A O 1
ATOM 648 N N . ILE A 1 80 ? 9.469 7.633 -6.121 1 98.06 80 ILE A N 1
ATOM 649 C CA . ILE A 1 80 ? 9.086 7.164 -4.793 1 98.06 80 ILE A CA 1
ATOM 650 C C . ILE A 1 80 ? 7.605 6.785 -4.793 1 98.06 80 ILE A C 1
ATOM 652 O O . ILE A 1 80 ? 6.75 7.59 -5.172 1 98.06 80 ILE A O 1
ATOM 656 N N . THR A 1 81 ? 7.344 5.57 -4.531 1 98.44 81 THR A N 1
ATOM 657 C CA . THR A 1 81 ? 5.98 5.098 -4.328 1 98.44 81 THR A CA 1
ATOM 658 C C . THR A 1 81 ? 5.758 4.68 -2.879 1 98.44 81 THR A C 1
ATOM 660 O O . THR A 1 81 ? 6.719 4.438 -2.143 1 98.44 81 THR A O 1
ATOM 663 N N . GLY A 1 82 ? 4.547 4.68 -2.479 1 98.31 82 GLY A N 1
ATOM 664 C CA . GLY A 1 82 ? 4.34 4.293 -1.093 1 98.31 82 GLY A CA 1
ATOM 665 C C . GLY A 1 82 ? 2.875 4.23 -0.704 1 98.31 82 GLY A C 1
ATOM 666 O O . GLY A 1 82 ? 1.999 4.168 -1.568 1 98.31 82 GLY A O 1
ATOM 667 N N . VAL A 1 83 ? 2.738 4.105 0.64 1 98.81 83 VAL A N 1
ATOM 668 C CA . VAL A 1 83 ? 1.396 3.967 1.192 1 98.81 83 VAL A CA 1
ATOM 669 C C . VAL A 1 83 ? 1.175 5.016 2.283 1 98.81 83 VAL A C 1
ATOM 671 O O . VAL A 1 83 ? 2.135 5.543 2.846 1 98.81 83 VAL A O 1
ATOM 674 N N . ILE A 1 84 ? -0.054 5.348 2.459 1 98.81 84 ILE A N 1
ATOM 675 C CA . ILE A 1 84 ? -0.484 6.246 3.525 1 98.81 84 ILE A CA 1
ATOM 676 C C . ILE A 1 84 ? -1.37 5.488 4.512 1 98.81 84 ILE A C 1
ATOM 678 O O . ILE A 1 84 ? -2.359 4.867 4.117 1 98.81 84 ILE A O 1
ATOM 682 N N . TYR A 1 85 ? -0.982 5.527 5.777 1 98.56 85 TYR A N 1
ATOM 683 C CA . TYR A 1 85 ? -1.765 4.914 6.848 1 98.56 85 TYR A CA 1
ATOM 684 C C . TYR A 1 85 ? -2.494 5.973 7.664 1 98.56 85 TYR A C 1
ATOM 686 O O . TYR A 1 85 ? -1.95 7.051 7.922 1 98.56 85 TYR A O 1
ATOM 694 N N . LEU A 1 86 ? -3.695 5.652 8.086 1 97.88 86 LEU A N 1
ATOM 695 C CA . LEU A 1 86 ? -4.266 6.312 9.258 1 97.88 86 LEU A CA 1
ATOM 696 C C . LEU A 1 86 ? -3.633 5.785 10.539 1 97.88 86 LEU A C 1
ATOM 698 O O . LEU A 1 86 ? -3.576 4.57 10.758 1 97.88 86 LEU A O 1
ATOM 702 N N . CYS A 1 87 ? -3.164 6.727 11.336 1 97.5 87 CYS A N 1
ATOM 703 C CA . CYS A 1 87 ? -2.494 6.316 12.562 1 97.5 87 CYS A CA 1
ATOM 704 C C . CYS A 1 87 ? -3.092 7.02 13.773 1 97.5 87 CYS A C 1
ATOM 706 O O . CYS A 1 87 ? -3.596 8.141 13.656 1 97.5 87 CYS A O 1
ATOM 708 N N . LYS A 1 88 ? -2.971 6.363 14.859 1 95.94 88 LYS A N 1
ATOM 709 C CA . LYS A 1 88 ? -3.297 6.977 16.141 1 95.94 88 LYS A CA 1
ATOM 710 C C . LYS A 1 88 ? -2.057 7.109 17.016 1 95.94 88 LYS A C 1
ATOM 712 O O . LYS A 1 88 ? -1.181 6.242 17 1 95.94 88 LYS A O 1
ATOM 717 N N . ILE A 1 89 ? -1.983 8.148 17.781 1 96.69 89 ILE A N 1
ATOM 718 C CA . ILE A 1 89 ? -0.895 8.344 18.734 1 96.69 89 ILE A CA 1
ATOM 719 C C . ILE A 1 89 ? -1.143 7.496 19.984 1 96.69 89 ILE A C 1
ATOM 721 O O . ILE A 1 89 ? -2.178 7.637 20.641 1 96.69 89 ILE A O 1
ATOM 725 N N . LYS A 1 90 ? -0.225 6.641 20.266 1 96.5 90 LYS A N 1
ATOM 726 C CA . LYS A 1 90 ? -0.326 5.832 21.484 1 96.5 90 LYS A CA 1
ATOM 727 C C . LYS A 1 90 ? 0.268 6.562 22.672 1 96.5 90 LYS A C 1
ATOM 729 O O . LYS A 1 90 ? -0.327 6.578 23.766 1 96.5 90 LYS A O 1
ATOM 734 N N . GLU A 1 91 ? 1.454 7.102 22.453 1 95.75 91 GLU A N 1
ATOM 735 C CA . GLU A 1 91 ? 2.141 7.84 23.516 1 95.75 91 GLU A CA 1
ATOM 736 C C . GLU A 1 91 ? 3.244 8.719 22.938 1 95.75 91 GLU A C 1
ATOM 738 O O . GLU A 1 91 ? 3.531 8.664 21.734 1 95.75 91 GLU A O 1
ATOM 743 N N . GLY A 1 92 ? 3.734 9.586 23.859 1 93.88 92 GLY A N 1
ATOM 744 C CA . GLY A 1 92 ? 4.852 10.445 23.5 1 93.88 92 GLY A CA 1
ATOM 745 C C . GLY A 1 92 ? 4.477 11.906 23.438 1 93.88 92 GLY A C 1
ATOM 746 O O . GLY A 1 92 ? 3.316 12.25 23.188 1 93.88 92 GLY A O 1
ATOM 747 N N . ASP A 1 93 ? 5.535 12.742 23.656 1 95.31 93 ASP A N 1
ATOM 748 C CA . ASP A 1 93 ? 5.398 14.172 23.438 1 95.31 93 ASP A CA 1
ATOM 749 C C . ASP A 1 93 ? 5.977 14.586 22.078 1 95.31 93 ASP A C 1
ATOM 751 O O . ASP A 1 93 ? 7 14.047 21.641 1 95.31 93 ASP A O 1
ATOM 755 N N . PHE A 1 94 ? 5.297 15.406 21.531 1 95.88 94 PHE A N 1
ATOM 756 C CA . PHE A 1 94 ? 5.746 15.844 20.203 1 95.88 94 PHE A CA 1
ATOM 757 C C . PHE A 1 94 ? 7.113 16.516 20.297 1 95.88 94 PHE A C 1
ATOM 759 O O . PHE A 1 94 ? 7.324 17.391 21.125 1 95.88 94 PHE A O 1
ATOM 766 N N . LYS A 1 95 ? 7.98 16.094 19.5 1 97.75 95 LYS A N 1
ATOM 767 C CA . LYS A 1 95 ? 9.281 16.719 19.25 1 97.75 95 LYS A CA 1
ATOM 768 C C . LYS A 1 95 ? 9.664 16.609 17.781 1 97.75 95 LYS A C 1
ATOM 770 O O . LYS A 1 95 ? 9.844 15.516 17.25 1 97.75 95 LYS A O 1
ATOM 775 N N . LEU A 1 96 ? 9.805 17.703 17.203 1 97.94 96 LEU A N 1
ATOM 776 C CA . LEU A 1 96 ? 10.148 17.75 15.797 1 97.94 96 LEU A CA 1
ATOM 777 C C . LEU A 1 96 ? 11.633 17.469 15.586 1 97.94 96 LEU A C 1
ATOM 779 O O . LEU A 1 96 ? 12.477 18.016 16.297 1 97.94 96 LEU A O 1
ATOM 783 N N . SER A 1 97 ? 11.969 16.625 14.633 1 98.06 97 SER A N 1
ATOM 784 C CA . SER A 1 97 ? 13.367 16.344 14.328 1 98.06 97 SER A CA 1
ATOM 785 C C . SER A 1 97 ? 13.953 17.422 13.422 1 98.06 97 SER A C 1
ATOM 787 O O . SER A 1 97 ? 13.227 18.281 12.906 1 98.06 97 SER A O 1
ATOM 789 N N . ASP A 1 98 ? 15.258 17.344 13.109 1 97.88 98 ASP A N 1
ATOM 790 C CA . ASP A 1 98 ? 15.961 18.328 12.289 1 97.88 98 ASP A CA 1
ATOM 791 C C . ASP A 1 98 ? 15.609 18.156 10.812 1 97.88 98 ASP A C 1
ATOM 793 O O . ASP A 1 98 ? 15.922 19.016 9.992 1 97.88 98 ASP A O 1
ATOM 797 N N . GLU A 1 99 ? 14.93 17.094 10.5 1 97.81 99 GLU A N 1
ATOM 798 C CA . GLU A 1 99 ? 14.516 16.859 9.125 1 97.81 99 GLU A CA 1
ATOM 799 C C . GLU A 1 99 ? 13.438 17.844 8.695 1 97.81 99 GLU A C 1
ATOM 801 O O . GLU A 1 99 ? 13.227 18.062 7.496 1 97.81 99 GLU A O 1
ATOM 806 N N . HIS A 1 100 ? 12.789 18.375 9.68 1 98.31 100 HIS A N 1
ATOM 807 C CA . HIS A 1 100 ? 11.719 19.328 9.43 1 98.31 100 HIS A CA 1
ATOM 808 C C . HIS A 1 100 ? 11.914 20.594 10.258 1 98.31 100 HIS A C 1
ATOM 810 O O . HIS A 1 100 ? 12.438 20.547 11.375 1 98.31 100 HIS A O 1
ATOM 816 N N . ASP A 1 101 ? 11.469 21.734 9.695 1 97.81 101 ASP A N 1
ATOM 817 C CA . ASP A 1 101 ? 11.727 23 10.391 1 97.81 101 ASP A CA 1
ATOM 818 C C . ASP A 1 101 ? 10.438 23.578 10.961 1 97.81 101 ASP A C 1
ATOM 820 O O . ASP A 1 101 ? 10.484 24.484 11.805 1 97.81 101 ASP A O 1
ATOM 824 N N . LYS A 1 102 ? 9.336 23.109 10.484 1 97.06 102 LYS A N 1
ATOM 825 C CA . LYS A 1 102 ? 8.047 23.547 11.023 1 97.06 102 LYS A CA 1
ATOM 826 C C . LYS A 1 102 ? 7.008 22.438 10.914 1 97.06 102 LYS A C 1
ATOM 828 O O . LYS A 1 102 ? 7.199 21.469 10.172 1 97.06 102 LYS A O 1
ATOM 833 N N . TYR A 1 103 ? 5.957 22.516 11.758 1 98 103 TYR A N 1
ATOM 834 C CA . TYR A 1 103 ? 4.801 21.625 11.711 1 98 103 TYR A CA 1
ATOM 835 C C . TYR A 1 103 ? 3.51 22.391 11.938 1 98 103 TYR A C 1
ATOM 837 O O . TYR A 1 103 ? 3.529 23.5 12.484 1 98 103 TYR A O 1
ATOM 845 N N . GLU A 1 104 ? 2.477 21.875 11.438 1 97.75 104 GLU A N 1
ATOM 846 C CA . GLU A 1 104 ? 1.146 22.422 11.656 1 97.75 104 GLU A CA 1
ATOM 847 C C . GLU A 1 104 ? 0.108 21.328 11.844 1 97.75 104 GLU A C 1
ATOM 849 O O . GLU A 1 104 ? 0.245 20.234 11.297 1 97.75 104 GLU A O 1
ATOM 854 N N . TRP A 1 105 ? -0.795 21.609 12.695 1 97.88 105 TRP A N 1
ATOM 855 C CA . TRP A 1 105 ? -2.041 20.859 12.719 1 97.88 105 TRP A CA 1
ATOM 856 C C . TRP A 1 105 ? -3.105 21.531 11.859 1 97.88 105 TRP A C 1
ATOM 858 O O . TRP A 1 105 ? -3.693 22.531 12.266 1 97.88 105 TRP A O 1
ATOM 868 N N . LEU A 1 106 ? -3.375 20.922 10.742 1 97.75 106 LEU A N 1
ATOM 869 C CA . LEU A 1 106 ? -4.238 21.547 9.742 1 97.75 106 LEU A CA 1
ATOM 870 C C . LEU A 1 106 ? -5.637 20.938 9.789 1 97.75 106 LEU A C 1
ATOM 872 O O . LEU A 1 106 ? -5.797 19.734 9.977 1 97.75 106 LEU A O 1
ATOM 876 N N . LYS A 1 107 ? -6.605 21.797 9.562 1 96.12 107 LYS A N 1
ATOM 877 C CA . LYS A 1 107 ? -7.957 21.297 9.367 1 96.12 107 LYS A CA 1
ATOM 878 C C . LYS A 1 107 ? -8.094 20.594 8.016 1 96.12 107 LYS A C 1
ATOM 880 O O . LYS A 1 107 ? -7.461 21 7.035 1 96.12 107 LYS A O 1
ATOM 885 N N . PHE A 1 108 ? -8.938 19.578 7.992 1 94.81 108 PHE A N 1
ATOM 886 C CA . PHE A 1 108 ? -9.125 18.891 6.719 1 94.81 108 PHE A CA 1
ATOM 887 C C . PHE A 1 108 ? -10.172 19.609 5.871 1 94.81 108 PHE A C 1
ATOM 889 O O . PHE A 1 108 ? -11.367 19.359 6.008 1 94.81 108 PHE A O 1
ATOM 896 N N . ASN A 1 109 ? -9.734 20.422 5.043 1 94.56 109 ASN A N 1
ATOM 897 C CA . ASN A 1 109 ? -10.562 21.172 4.09 1 94.56 109 ASN A CA 1
ATOM 898 C C . ASN A 1 109 ? -9.773 21.531 2.838 1 94.56 109 ASN A C 1
ATOM 900 O O . ASN A 1 109 ? -8.578 21.234 2.738 1 94.56 109 ASN A O 1
ATOM 904 N N . ASP A 1 110 ? -10.477 22.109 1.904 1 92.5 110 ASP A N 1
ATOM 905 C CA . ASP A 1 110 ? -9.859 22.391 0.612 1 92.5 110 ASP A CA 1
ATOM 906 C C . ASP A 1 110 ? -8.672 23.344 0.767 1 92.5 110 ASP A C 1
ATOM 908 O O . ASP A 1 110 ? -7.648 23.188 0.101 1 92.5 110 ASP A O 1
ATOM 912 N N . VAL A 1 111 ? -8.797 24.266 1.585 1 93.56 111 VAL A N 1
ATOM 913 C CA . VAL A 1 111 ? -7.762 25.281 1.773 1 93.56 111 VAL A CA 1
ATOM 914 C C . VAL A 1 111 ? -6.488 24.625 2.299 1 93.56 111 VAL A C 1
ATOM 916 O O . VAL A 1 111 ? -5.402 24.828 1.755 1 93.56 111 VAL A O 1
ATOM 919 N N . SER A 1 112 ? -6.586 23.828 3.348 1 94.88 112 SER A N 1
ATOM 920 C CA . SER A 1 112 ? -5.422 23.203 3.961 1 94.88 112 SER A CA 1
ATOM 921 C C . SER A 1 112 ? -4.805 22.156 3.033 1 94.88 112 SER A C 1
ATOM 923 O O . SER A 1 112 ? -3.586 21.969 3.025 1 94.88 112 SER A O 1
ATOM 925 N N . ILE A 1 113 ? -5.641 21.484 2.285 1 96 113 ILE A N 1
ATOM 926 C CA . ILE A 1 113 ? -5.152 20.484 1.347 1 96 113 ILE A CA 1
ATOM 927 C C . ILE A 1 113 ? -4.281 21.141 0.284 1 96 113 ILE A C 1
ATOM 929 O O . ILE A 1 113 ? -3.287 20.562 -0.165 1 96 113 ILE A O 1
ATOM 933 N N . ASN A 1 114 ? -4.59 22.375 -0.048 1 96 114 ASN A N 1
ATOM 934 C CA . ASN A 1 114 ? -3.824 23.125 -1.043 1 96 114 ASN A CA 1
ATOM 935 C C . ASN A 1 114 ? -2.451 23.531 -0.51 1 96 114 ASN A C 1
ATOM 937 O O . ASN A 1 114 ? -1.585 23.953 -1.274 1 96 114 ASN A O 1
ATOM 941 N N . LEU A 1 115 ? -2.217 23.328 0.773 1 97.12 115 LEU A N 1
ATOM 942 C CA . LEU A 1 115 ? -0.931 23.641 1.39 1 97.12 115 LEU A CA 1
ATOM 943 C C . LEU A 1 115 ? -0.01 22.422 1.355 1 97.12 115 LEU A C 1
ATOM 945 O O . LEU A 1 115 ? 1.164 22.516 1.721 1 97.12 115 LEU A O 1
ATOM 949 N N . MET A 1 116 ? -0.52 21.344 0.884 1 98.12 116 MET A N 1
ATOM 950 C CA . MET A 1 116 ? 0.253 20.109 0.852 1 98.12 116 MET A CA 1
ATOM 951 C C . MET A 1 116 ? 0.983 19.953 -0.479 1 98.12 116 MET A C 1
ATOM 953 O O . MET A 1 116 ? 0.556 20.516 -1.493 1 98.12 116 MET A O 1
ATOM 957 N N . TYR A 1 117 ? 2.127 19.141 -0.479 1 97 117 TYR A N 1
ATOM 958 C CA . TYR A 1 117 ? 2.764 18.734 -1.729 1 97 117 TYR A CA 1
ATOM 959 C C . TYR A 1 117 ? 1.764 18.078 -2.664 1 97 117 TYR A C 1
ATOM 961 O O . TYR A 1 117 ? 0.927 17.281 -2.225 1 97 117 TYR A O 1
ATOM 969 N N . ASP A 1 118 ? 1.93 18.297 -3.924 1 96.12 118 ASP A N 1
ATOM 970 C CA . ASP A 1 118 ? 0.98 17.859 -4.938 1 96.12 118 ASP A CA 1
ATOM 971 C C . ASP A 1 118 ? 0.753 16.344 -4.852 1 96.12 118 ASP A C 1
ATOM 973 O O . ASP A 1 118 ? -0.365 15.867 -5.055 1 96.12 118 ASP A O 1
ATOM 977 N N . VAL A 1 119 ? 1.75 15.633 -4.512 1 95.88 119 VAL A N 1
ATOM 978 C CA . VAL A 1 119 ? 1.659 14.172 -4.527 1 95.88 119 VAL A CA 1
ATOM 979 C C . VAL A 1 119 ? 0.697 13.703 -3.439 1 95.88 119 VAL A C 1
ATOM 981 O O . VAL A 1 119 ? 0.087 12.641 -3.561 1 95.88 119 VAL A O 1
ATOM 984 N N . PHE A 1 120 ? 0.528 14.484 -2.41 1 97.44 120 PHE A N 1
ATOM 985 C CA . PHE A 1 120 ? -0.422 14.164 -1.354 1 97.44 120 PHE A CA 1
ATOM 986 C C . PHE A 1 120 ? -1.782 14.789 -1.638 1 97.44 120 PHE A C 1
ATOM 988 O O . PHE A 1 120 ? -2.816 14.141 -1.472 1 97.44 120 PHE A O 1
ATOM 995 N N . LYS A 1 121 ? -1.676 16.016 -2.102 1 96.88 121 LYS A N 1
ATOM 996 C CA . LYS A 1 121 ? -2.893 16.75 -2.428 1 96.88 121 LYS A CA 1
ATOM 997 C C . LYS A 1 121 ? -3.77 15.969 -3.396 1 96.88 121 LYS A C 1
ATOM 999 O O . LYS A 1 121 ? -4.984 15.875 -3.205 1 96.88 121 LYS A O 1
ATOM 1004 N N . GLU A 1 122 ? -3.217 15.391 -4.355 1 96.19 122 GLU A N 1
ATOM 1005 C CA . GLU A 1 122 ? -3.938 14.68 -5.406 1 96.19 122 GLU A CA 1
ATOM 1006 C C . GLU A 1 122 ? -4.695 13.477 -4.844 1 96.19 122 GLU A C 1
ATOM 1008 O O . GLU A 1 122 ? -5.727 13.078 -5.387 1 96.19 122 GLU A O 1
ATOM 1013 N N . ARG A 1 123 ? -4.203 12.922 -3.773 1 97.12 123 ARG A N 1
ATOM 1014 C CA . ARG A 1 123 ? -4.883 11.812 -3.119 1 97.12 123 ARG A CA 1
ATOM 1015 C C . ARG A 1 123 ? -5.891 12.312 -2.092 1 97.12 123 ARG A C 1
ATOM 1017 O O . ARG A 1 123 ? -7.035 11.852 -2.062 1 97.12 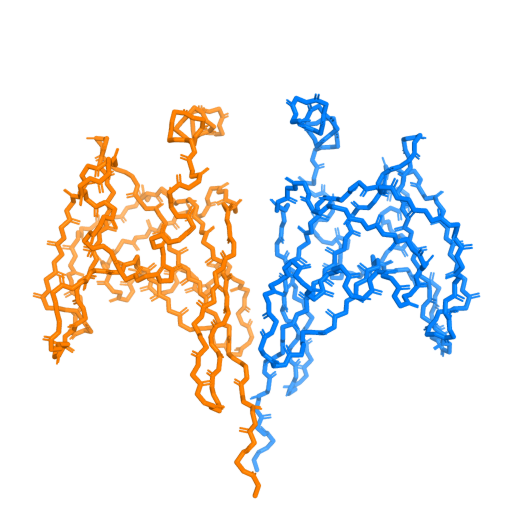123 ARG A O 1
ATOM 1024 N N . MET A 1 124 ? -5.516 13.305 -1.354 1 97.38 124 MET A N 1
ATOM 1025 C CA . MET A 1 124 ? -6.281 13.781 -0.207 1 97.38 124 MET A CA 1
ATOM 1026 C C . MET A 1 124 ? -7.609 14.383 -0.653 1 97.38 124 MET A C 1
ATOM 1028 O O . MET A 1 124 ? -8.609 14.289 0.063 1 97.38 124 MET A O 1
ATOM 1032 N N . VAL A 1 125 ? -7.652 14.883 -1.857 1 96.44 125 VAL A N 1
ATOM 1033 C CA . VAL A 1 125 ? -8.852 15.562 -2.342 1 96.44 125 VAL A CA 1
ATOM 1034 C C . VAL A 1 125 ? -9.977 14.547 -2.521 1 96.44 125 VAL A C 1
ATOM 1036 O O . VAL A 1 125 ? -11.156 14.914 -2.557 1 96.44 125 VAL A O 1
ATOM 1039 N N . ASN A 1 126 ? -9.633 13.273 -2.635 1 94.81 126 ASN A N 1
ATOM 1040 C CA . ASN A 1 126 ? -10.633 12.234 -2.881 1 94.81 126 ASN A CA 1
ATOM 1041 C C . ASN A 1 126 ? -11.047 11.539 -1.587 1 94.81 126 ASN A C 1
ATOM 1043 O O . ASN A 1 126 ? -11.891 10.641 -1.603 1 94.81 126 ASN A O 1
ATOM 1047 N N . TRP A 1 127 ? -10.453 12.016 -0.511 1 95.88 127 TRP A N 1
ATOM 1048 C CA . TRP A 1 127 ? -10.742 11.352 0.757 1 95.88 127 TRP A CA 1
ATOM 1049 C C . TRP A 1 127 ? -12.055 11.852 1.347 1 95.88 127 TRP A C 1
ATOM 1051 O O . TRP A 1 127 ? -12.383 13.039 1.249 1 95.88 127 TRP A O 1
ATOM 1061 N N . ASP A 1 128 ? -12.836 10.945 1.893 1 93.38 128 ASP A N 1
ATOM 1062 C CA . ASP A 1 128 ? -14 11.266 2.719 1 93.38 128 ASP A CA 1
ATOM 1063 C C . ASP A 1 128 ? -13.641 11.227 4.203 1 93.38 128 ASP A C 1
ATOM 1065 O O . ASP A 1 128 ? -13.664 10.164 4.824 1 93.38 128 ASP A O 1
ATOM 1069 N N . MET A 1 129 ? -13.438 12.391 4.777 1 92.06 129 MET A N 1
ATOM 1070 C CA . MET A 1 129 ? -12.906 12.477 6.133 1 92.06 129 MET A CA 1
ATOM 1071 C C . MET A 1 129 ? -13.93 11.977 7.148 1 92.06 129 MET A C 1
ATOM 1073 O O . MET A 1 129 ? -13.562 11.438 8.195 1 92.06 129 MET A O 1
ATOM 1077 N N . LYS A 1 130 ? -15.156 12.234 6.871 1 90.75 130 LYS A N 1
ATOM 1078 C CA . LYS A 1 130 ? -16.188 11.695 7.75 1 90.75 130 LYS A CA 1
ATOM 1079 C C . LYS A 1 130 ? -16.109 10.18 7.84 1 90.75 130 LYS A C 1
ATOM 1081 O O . LYS A 1 130 ? -16.188 9.609 8.93 1 90.75 130 LYS A O 1
ATOM 1086 N N . LYS A 1 131 ? -15.898 9.531 6.73 1 89.88 131 LYS A N 1
ATOM 1087 C CA . LYS A 1 131 ? -15.781 8.078 6.684 1 89.88 131 LYS A CA 1
ATOM 1088 C C . LYS A 1 131 ? -14.484 7.609 7.352 1 89.88 131 LYS A C 1
ATOM 1090 O O . LYS A 1 131 ? -14.469 6.578 8.031 1 89.88 131 LYS A O 1
ATOM 1095 N N . ILE A 1 132 ? -13.422 8.375 7.156 1 93.69 132 ILE A N 1
ATOM 1096 C CA . ILE A 1 132 ? -12.133 8.047 7.746 1 93.69 132 ILE A CA 1
ATOM 1097 C C . ILE A 1 132 ? -12.219 8.125 9.266 1 93.69 132 ILE A C 1
ATOM 1099 O O . ILE A 1 132 ? -11.781 7.211 9.969 1 93.69 132 ILE A O 1
ATOM 1103 N N . GLU A 1 133 ? -12.844 9.133 9.742 1 90.38 133 GLU A N 1
ATOM 1104 C CA . GLU A 1 133 ? -12.969 9.328 11.18 1 90.38 133 GLU A CA 1
ATOM 1105 C C . GLU A 1 133 ? -13.898 8.297 11.805 1 90.38 133 GLU A C 1
ATOM 1107 O O . GLU A 1 133 ? -13.641 7.805 12.906 1 90.38 133 GLU A O 1
ATOM 1112 N N . GLU A 1 134 ? -14.969 7.984 11.133 1 86.88 134 GLU A N 1
ATOM 1113 C CA . GLU A 1 134 ? -15.922 6.996 11.617 1 86.88 134 GLU A CA 1
ATOM 1114 C C . GLU A 1 134 ? -15.289 5.613 11.719 1 86.88 134 GLU A C 1
ATOM 1116 O O . GLU A 1 134 ? -15.555 4.863 12.656 1 86.88 134 GLU A O 1
ATOM 1121 N N . GLY A 1 135 ? -14.508 5.371 10.695 1 82.06 135 GLY A N 1
ATOM 1122 C CA . GLY A 1 135 ? -13.812 4.094 10.734 1 82.06 135 GLY A CA 1
ATOM 1123 C C . GLY A 1 135 ? -12.844 3.986 11.898 1 82.06 135 GLY A C 1
ATOM 1124 O O . GLY A 1 135 ? -12.648 2.902 12.453 1 82.06 135 GLY A O 1
ATOM 1125 N N . MET A 1 136 ? -12.219 5.074 12.164 1 80.19 136 MET A N 1
ATOM 1126 C CA . MET A 1 136 ? -11.281 5.113 13.281 1 80.19 136 MET A CA 1
ATOM 1127 C C . MET A 1 136 ? -11.984 4.836 14.602 1 80.19 136 MET A C 1
ATOM 1129 O O . MET A 1 136 ? -11.422 4.199 15.492 1 80.19 136 MET A O 1
ATOM 1133 N N . ARG A 1 137 ? -13.242 5.238 14.688 1 74.5 137 ARG A N 1
ATOM 1134 C CA . ARG A 1 137 ? -14.008 5.07 15.914 1 74.5 137 ARG A CA 1
ATOM 1135 C C . ARG A 1 137 ? -14.461 3.623 16.094 1 74.5 137 ARG A C 1
ATOM 1137 O O . ARG A 1 137 ? -14.633 3.15 17.219 1 74.5 137 ARG A O 1
ATOM 1144 N N . ILE A 1 138 ? -14.609 2.844 15.039 1 65.56 138 ILE A N 1
ATOM 1145 C CA . ILE A 1 138 ? -15.141 1.485 15.062 1 65.56 138 ILE A CA 1
ATOM 1146 C C . ILE A 1 138 ? -14.016 0.491 15.32 1 65.56 138 ILE A C 1
ATOM 1148 O O . ILE A 1 138 ? -14.234 -0.574 15.906 1 65.56 138 ILE A O 1
ATOM 1152 N N . ILE A 1 139 ? -12.891 0.796 15.172 1 68.06 139 ILE A N 1
ATOM 1153 C CA . ILE A 1 139 ? -11.75 -0.099 15.328 1 68.06 139 ILE A CA 1
ATOM 1154 C C . ILE A 1 139 ? -11.203 0.001 16.75 1 68.06 139 ILE A C 1
ATOM 1156 O O . ILE A 1 139 ? -11.023 1.103 17.281 1 68.06 139 ILE A O 1
ATOM 1160 N N . MET B 1 1 ? 30.047 -5.969 -2.037 1 44.16 1 MET B N 1
ATOM 1161 C CA . MET B 1 1 ? 29.094 -5.852 -0.941 1 44.16 1 MET B CA 1
ATOM 1162 C C . MET B 1 1 ? 27.672 -6.016 -1.446 1 44.16 1 MET B C 1
ATOM 1164 O O . MET B 1 1 ? 27.234 -5.285 -2.338 1 44.16 1 MET B O 1
ATOM 1168 N N . ASP B 1 2 ? 27.016 -7.137 -1.53 1 58.25 2 ASP B N 1
ATOM 1169 C CA . ASP B 1 2 ? 25.719 -7.5 -2.1 1 58.25 2 ASP B CA 1
ATOM 1170 C C . ASP B 1 2 ? 24.656 -6.465 -1.749 1 58.25 2 ASP B C 1
ATOM 1172 O O . ASP B 1 2 ? 24.406 -6.191 -0.572 1 58.25 2 ASP B O 1
ATOM 1176 N N . THR B 1 3 ? 24.391 -5.559 -2.547 1 83.94 3 THR B N 1
ATOM 1177 C CA . THR B 1 3 ? 23.531 -4.41 -2.262 1 83.94 3 THR B CA 1
ATOM 1178 C C . THR B 1 3 ? 22.094 -4.848 -2.049 1 83.94 3 THR B C 1
ATOM 1180 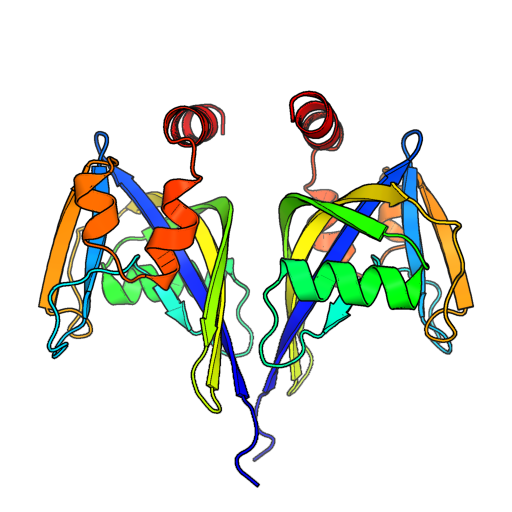O O . THR B 1 3 ? 21.578 -5.707 -2.773 1 83.94 3 THR B O 1
ATOM 1183 N N . ASN B 1 4 ? 21.547 -4.531 -0.879 1 92.44 4 ASN B N 1
ATOM 1184 C CA . ASN B 1 4 ? 20.141 -4.781 -0.543 1 92.44 4 ASN B CA 1
ATOM 1185 C C . ASN B 1 4 ? 19.203 -4.027 -1.474 1 92.44 4 ASN B C 1
ATOM 1187 O O . ASN B 1 4 ? 19.375 -2.832 -1.71 1 92.44 4 ASN B O 1
ATOM 1191 N N . LYS B 1 5 ? 18.312 -4.812 -2.115 1 94.94 5 LYS B N 1
ATOM 1192 C CA . LYS B 1 5 ? 17.375 -4.219 -3.062 1 94.94 5 LYS B CA 1
ATOM 1193 C C . LYS B 1 5 ? 15.945 -4.359 -2.576 1 94.94 5 LYS B C 1
ATOM 1195 O O . LYS B 1 5 ? 15.547 -5.418 -2.08 1 94.94 5 LYS B O 1
ATOM 1200 N N . ILE B 1 6 ? 15.172 -3.289 -2.65 1 97.31 6 ILE B N 1
ATOM 1201 C CA . ILE B 1 6 ? 13.742 -3.305 -2.344 1 97.31 6 ILE B CA 1
ATOM 1202 C C . ILE B 1 6 ? 12.945 -3.037 -3.615 1 97.31 6 ILE B C 1
ATOM 1204 O O . ILE B 1 6 ? 13.172 -2.043 -4.305 1 97.31 6 ILE B O 1
ATOM 1208 N N . GLU B 1 7 ? 12.062 -3.906 -3.984 1 97.56 7 GLU B N 1
ATOM 1209 C CA . GLU B 1 7 ? 11.164 -3.748 -5.125 1 97.56 7 GLU B CA 1
ATOM 1210 C C . GLU B 1 7 ? 9.711 -3.604 -4.668 1 97.56 7 GLU B C 1
ATOM 1212 O O . GLU B 1 7 ? 9.352 -4.035 -3.57 1 97.56 7 GLU B O 1
ATOM 1217 N N . PHE B 1 8 ? 8.938 -2.988 -5.488 1 98.44 8 PHE B N 1
ATOM 1218 C CA . PHE B 1 8 ? 7.527 -2.783 -5.184 1 98.44 8 PHE B CA 1
ATOM 1219 C C . PHE B 1 8 ? 6.648 -3.588 -6.133 1 98.44 8 PHE B C 1
ATOM 1221 O O . PHE B 1 8 ? 6.914 -3.646 -7.332 1 98.44 8 PHE B O 1
ATOM 1228 N N . ALA B 1 9 ? 5.602 -4.242 -5.566 1 98.62 9 ALA B N 1
ATOM 1229 C CA . ALA B 1 9 ? 4.676 -5.027 -6.379 1 98.62 9 ALA B CA 1
ATOM 1230 C C . ALA B 1 9 ? 3.24 -4.855 -5.895 1 98.62 9 ALA B C 1
ATOM 1232 O O . ALA B 1 9 ? 3.008 -4.441 -4.754 1 98.62 9 ALA B O 1
ATOM 1233 N N . THR B 1 10 ? 2.322 -5.094 -6.77 1 98.81 10 THR B N 1
ATOM 1234 C CA . THR B 1 10 ? 0.899 -5.02 -6.461 1 98.81 10 THR B CA 1
ATOM 1235 C C . THR B 1 10 ? 0.229 -6.375 -6.66 1 98.81 10 THR B C 1
ATOM 1237 O O . THR B 1 10 ? 0.607 -7.133 -7.559 1 98.81 10 THR B O 1
ATOM 1240 N N . LYS B 1 11 ? -0.698 -6.691 -5.801 1 98.88 11 LYS B N 1
ATOM 1241 C CA . LYS B 1 11 ? -1.499 -7.91 -5.891 1 98.88 11 LYS B CA 1
ATOM 1242 C C . LYS B 1 11 ? -2.99 -7.598 -5.801 1 98.88 11 LYS B C 1
ATOM 1244 O O . LYS B 1 11 ? -3.381 -6.57 -5.242 1 98.88 11 LYS B O 1
ATOM 1249 N N . ALA B 1 12 ? -3.785 -8.5 -6.316 1 98.75 12 ALA B N 1
ATOM 1250 C CA . ALA B 1 12 ? -5.23 -8.289 -6.355 1 98.75 12 ALA B CA 1
ATOM 1251 C C . ALA B 1 12 ? -5.969 -9.445 -5.68 1 98.75 12 ALA B C 1
ATOM 1253 O O . ALA B 1 12 ? -5.688 -10.609 -5.949 1 98.75 12 ALA B O 1
ATOM 1254 N N . LEU B 1 13 ? -6.832 -9.117 -4.816 1 98.38 13 LEU B N 1
ATOM 1255 C CA . LEU B 1 13 ? -7.906 -10.023 -4.418 1 98.38 13 LEU B CA 1
ATOM 1256 C C . LEU B 1 13 ? -9.117 -9.859 -5.328 1 98.38 13 LEU B C 1
ATOM 1258 O O . LEU B 1 13 ? -9.773 -8.82 -5.316 1 98.38 13 LEU B O 1
ATOM 1262 N N . ILE B 1 14 ? -9.414 -10.828 -6.125 1 97.62 14 ILE B N 1
ATOM 1263 C CA . ILE B 1 14 ? -10.578 -10.852 -7.004 1 97.62 14 ILE B CA 1
ATOM 1264 C C . ILE B 1 14 ? -11.609 -11.836 -6.469 1 97.62 14 ILE B C 1
ATOM 1266 O O . ILE B 1 14 ? -11.344 -13.039 -6.387 1 97.62 14 ILE B O 1
ATOM 1270 N N . LEU B 1 15 ? -12.734 -11.328 -6.207 1 94.31 15 LEU B N 1
ATOM 1271 C CA . LEU B 1 15 ? -13.781 -12.164 -5.629 1 94.31 15 LEU B CA 1
ATOM 1272 C C . LEU B 1 15 ? -14.844 -12.5 -6.664 1 94.31 15 LEU B C 1
ATOM 1274 O O . LEU B 1 15 ? -15.203 -11.648 -7.484 1 94.31 15 LEU B O 1
ATOM 1278 N N . ARG B 1 16 ? -15.25 -13.758 -6.625 1 91.62 16 ARG B N 1
ATOM 1279 C CA . ARG B 1 16 ? -16.344 -14.242 -7.457 1 91.62 16 ARG B CA 1
ATOM 1280 C C . ARG B 1 16 ? -17.125 -15.352 -6.754 1 91.62 16 ARG B C 1
ATOM 1282 O O . ARG B 1 16 ? -16.578 -16.422 -6.469 1 91.62 16 ARG B O 1
ATOM 1289 N N . ASP B 1 17 ? -18.422 -15.094 -6.512 1 89.62 17 ASP B N 1
ATOM 1290 C CA . ASP B 1 17 ? -19.328 -16.094 -5.953 1 89.62 17 ASP B CA 1
ATOM 1291 C C . ASP B 1 17 ? -18.734 -16.719 -4.691 1 89.62 17 ASP B C 1
ATOM 1293 O O . ASP B 1 17 ? -18.656 -17.953 -4.582 1 89.62 17 ASP B O 1
ATOM 1297 N N . GLY B 1 18 ? -18.203 -15.875 -3.826 1 88.19 18 GLY B N 1
ATOM 1298 C CA . GLY B 1 18 ? -17.703 -16.328 -2.537 1 88.19 18 GLY B CA 1
ATOM 1299 C C . GLY B 1 18 ? -16.312 -16.938 -2.615 1 88.19 18 GLY B C 1
ATOM 1300 O O . GLY B 1 18 ? -15.805 -17.469 -1.626 1 88.19 18 GLY B O 1
ATOM 1301 N N . THR B 1 19 ? -15.75 -16.891 -3.768 1 95.88 19 THR B N 1
ATOM 1302 C CA . THR B 1 19 ? -14.398 -17.422 -3.961 1 95.88 19 THR B CA 1
ATOM 1303 C C . THR B 1 19 ? -13.453 -16.312 -4.41 1 95.88 19 THR B C 1
ATOM 1305 O O . THR B 1 19 ? -13.883 -15.211 -4.73 1 95.88 19 THR B O 1
ATOM 1308 N N . TYR B 1 20 ? -12.133 -16.609 -4.262 1 97.31 20 TYR B N 1
ATOM 1309 C CA . TYR B 1 20 ? -11.141 -15.672 -4.777 1 97.31 20 TYR B CA 1
ATOM 1310 C C . TYR B 1 20 ? -10.188 -16.359 -5.738 1 97.31 20 TYR B C 1
ATOM 1312 O O . TYR B 1 20 ? -9.898 -17.562 -5.59 1 97.31 20 TYR B O 1
ATOM 1320 N N . LEU B 1 21 ? -9.656 -15.641 -6.711 1 98.31 21 LEU B N 1
ATOM 1321 C CA . LEU B 1 21 ? -8.773 -16.156 -7.754 1 98.31 21 LEU B CA 1
ATOM 1322 C C . LEU B 1 21 ? -7.344 -16.297 -7.238 1 98.31 21 LEU B C 1
ATOM 1324 O O . LEU B 1 21 ? -6.777 -15.336 -6.715 1 98.31 21 LEU B O 1
ATOM 1328 N N . ALA B 1 22 ? -6.781 -17.5 -7.344 1 98.62 22 ALA B N 1
ATOM 1329 C CA . ALA B 1 22 ? -5.395 -17.781 -6.984 1 98.62 22 ALA B CA 1
ATOM 1330 C C . ALA B 1 22 ? -4.648 -18.422 -8.148 1 98.62 22 ALA B C 1
ATOM 1332 O O . ALA B 1 22 ? -5.223 -19.234 -8.891 1 98.62 22 ALA B O 1
ATOM 1333 N N . LEU B 1 23 ? -3.43 -18.031 -8.312 1 98.62 23 LEU B N 1
ATOM 1334 C CA . LEU B 1 23 ? -2.623 -18.516 -9.422 1 98.62 23 LEU B CA 1
ATOM 1335 C C . LEU B 1 23 ? -1.406 -19.281 -8.922 1 98.62 23 LEU B C 1
ATOM 1337 O O . LEU B 1 23 ? -0.851 -18.953 -7.871 1 98.62 23 LEU B O 1
ATOM 1341 N N . HIS B 1 24 ? -0.978 -20.281 -9.672 1 98.5 24 HIS B N 1
ATOM 1342 C CA . HIS B 1 24 ? 0.239 -21.031 -9.398 1 98.5 24 HIS B CA 1
ATOM 1343 C C . HIS B 1 24 ? 1.333 -20.688 -10.406 1 98.5 24 HIS B C 1
ATOM 1345 O O . HIS B 1 24 ? 1.1 -20.734 -11.617 1 98.5 24 HIS B O 1
ATOM 1351 N N . LYS B 1 25 ? 2.482 -20.344 -9.922 1 97.5 25 LYS B N 1
ATOM 1352 C CA . LYS B 1 25 ? 3.578 -19.891 -10.789 1 97.5 25 LYS B CA 1
ATOM 1353 C C . LYS B 1 25 ? 4.125 -21.047 -11.609 1 97.5 25 LYS B C 1
ATOM 1355 O O . LYS B 1 25 ? 4.391 -22.141 -11.078 1 97.5 25 LYS B O 1
ATOM 1360 N N . THR B 1 26 ? 4.336 -20.766 -12.859 1 97.88 26 THR B N 1
ATOM 1361 C CA . THR B 1 26 ? 4.887 -21.766 -13.758 1 97.88 26 THR B CA 1
ATOM 1362 C C . THR B 1 26 ? 6.273 -22.203 -13.297 1 97.88 26 THR B C 1
ATOM 1364 O O . THR B 1 26 ? 7.129 -21.375 -13.008 1 97.88 26 THR B O 1
ATOM 1367 N N . GLY B 1 27 ? 6.441 -23.484 -13.164 1 95.31 27 GLY B N 1
ATOM 1368 C CA . GLY B 1 27 ? 7.758 -24.031 -12.859 1 95.31 27 GLY B CA 1
ATOM 1369 C C . GLY B 1 27 ? 8.047 -24.094 -11.375 1 95.31 27 GLY B C 1
ATOM 1370 O O . GLY B 1 27 ? 9.102 -24.578 -10.961 1 95.31 27 GLY B O 1
ATOM 1371 N N . ALA B 1 28 ? 7.141 -23.562 -10.586 1 94.12 28 ALA B N 1
ATOM 1372 C CA . ALA B 1 28 ? 7.352 -23.625 -9.141 1 94.12 28 ALA B CA 1
ATOM 1373 C C . ALA B 1 28 ? 7.406 -25.078 -8.664 1 94.12 28 ALA B C 1
ATOM 1375 O O . ALA B 1 28 ? 6.645 -25.922 -9.133 1 94.12 28 ALA B O 1
ATOM 1376 N N . LYS B 1 29 ? 8.273 -25.344 -7.738 1 93.06 29 LYS B N 1
ATOM 1377 C CA . LYS B 1 29 ? 8.453 -26.703 -7.227 1 93.06 29 LYS B CA 1
ATOM 1378 C C . LYS B 1 29 ? 7.488 -26.984 -6.082 1 93.06 29 LYS B C 1
ATOM 1380 O O . LYS B 1 29 ? 7.465 -28.094 -5.547 1 93.06 29 LYS B O 1
ATOM 1385 N N . HIS B 1 30 ? 6.809 -26.031 -5.699 1 91.5 30 HIS B N 1
ATOM 1386 C CA . HIS B 1 30 ? 5.797 -26.156 -4.656 1 91.5 30 HIS B CA 1
ATOM 1387 C C . HIS B 1 30 ? 4.395 -26.016 -5.23 1 91.5 30 HIS B C 1
ATOM 1389 O O . HIS B 1 30 ? 4.227 -25.672 -6.402 1 91.5 30 HIS B O 1
ATOM 1395 N N . ASP B 1 31 ? 3.404 -26.344 -4.395 1 94.38 31 ASP B N 1
ATOM 1396 C CA . ASP B 1 31 ? 2.025 -26.297 -4.871 1 94.38 31 ASP B CA 1
ATOM 1397 C C . ASP B 1 31 ? 1.285 -25.094 -4.301 1 94.38 31 ASP B C 1
ATOM 1399 O O . ASP B 1 31 ? 0.053 -25.062 -4.277 1 94.38 31 ASP B O 1
ATOM 1403 N N . PHE B 1 32 ? 1.954 -24.109 -3.814 1 97.38 32 PHE B N 1
ATOM 1404 C CA . PHE B 1 32 ? 1.32 -22.938 -3.213 1 97.38 32 PHE B CA 1
ATOM 1405 C C . PHE B 1 32 ? 0.9 -21.938 -4.281 1 97.38 32 PHE B C 1
ATOM 1407 O O . PHE B 1 32 ? 1.543 -21.844 -5.328 1 97.38 32 PHE B O 1
ATOM 1414 N N . TYR B 1 33 ? -0.119 -21.25 -3.975 1 98.38 33 TYR B N 1
ATOM 1415 C CA . TYR B 1 33 ? -0.679 -20.25 -4.879 1 98.38 33 TYR B CA 1
ATOM 1416 C C . TYR B 1 33 ? -0.332 -18.844 -4.422 1 98.38 33 TYR B C 1
ATOM 1418 O O . TYR B 1 33 ? 0.13 -18.641 -3.295 1 98.38 33 TYR B O 1
ATOM 1426 N N . GLU B 1 34 ? -0.529 -17.922 -5.348 1 98.38 34 GLU B N 1
ATOM 1427 C CA . GLU B 1 34 ? -0.386 -16.484 -5.062 1 98.38 34 GLU B CA 1
ATOM 1428 C C . GLU B 1 34 ? -1.557 -15.695 -5.629 1 98.38 34 GLU B C 1
ATOM 1430 O O . GLU B 1 34 ? -2.344 -16.219 -6.422 1 98.38 34 GLU B O 1
ATOM 1435 N N . LEU B 1 35 ? -1.68 -14.523 -5.145 1 98.62 35 LEU B N 1
ATOM 1436 C CA . LEU B 1 35 ? -2.646 -13.602 -5.734 1 98.62 35 LEU B CA 1
ATOM 1437 C C . LEU B 1 35 ? -2.129 -13.039 -7.055 1 98.62 35 LEU B C 1
ATOM 1439 O O . LEU B 1 35 ? -0.927 -12.812 -7.207 1 98.62 35 LEU B O 1
ATOM 1443 N N . PRO B 1 36 ? -3.041 -12.789 -8.031 1 98.62 36 PRO B N 1
ATOM 1444 C CA . PRO B 1 36 ? -2.586 -12.172 -9.281 1 98.62 36 PRO B CA 1
ATOM 1445 C C . PRO B 1 36 ? -1.982 -10.781 -9.062 1 98.62 36 PRO B C 1
ATOM 1447 O O . PRO B 1 36 ? -2.449 -10.031 -8.203 1 98.62 36 PRO B O 1
ATOM 1450 N N . GLY B 1 37 ? -1.082 -10.391 -9.852 1 98.62 37 GLY B N 1
ATOM 1451 C CA . GLY B 1 37 ? -0.346 -9.141 -9.742 1 98.62 37 GLY B CA 1
ATOM 1452 C C . GLY B 1 37 ? 1.131 -9.289 -10.055 1 98.62 37 GLY B C 1
ATOM 1453 O O . GLY B 1 37 ? 1.578 -10.359 -10.469 1 98.62 37 GLY B O 1
ATOM 1454 N N . GLY B 1 38 ? 1.896 -8.219 -9.844 1 98.44 38 GLY B N 1
ATOM 1455 C CA . GLY B 1 38 ? 3.311 -8.281 -10.18 1 98.44 38 GLY B CA 1
ATOM 1456 C C . GLY B 1 38 ? 4.062 -7.008 -9.844 1 98.44 38 GLY B C 1
ATOM 1457 O O . GLY B 1 38 ? 3.555 -6.156 -9.109 1 98.44 38 GLY B O 1
ATOM 1458 N N . ARG B 1 39 ? 5.215 -6.898 -10.398 1 98.25 39 ARG B N 1
ATOM 1459 C CA . ARG B 1 39 ? 6.133 -5.816 -10.055 1 98.25 39 ARG B CA 1
ATOM 1460 C C . ARG B 1 39 ? 5.785 -4.543 -10.82 1 98.25 39 ARG B C 1
ATOM 1462 O O . ARG B 1 39 ? 5.41 -4.598 -11.992 1 98.25 39 ARG B O 1
ATOM 1469 N N . MET B 1 40 ? 6.02 -3.465 -10.141 1 98.56 40 MET B N 1
ATOM 1470 C CA . MET B 1 40 ? 5.789 -2.148 -10.727 1 98.56 40 MET B CA 1
ATOM 1471 C C . MET B 1 40 ? 6.871 -1.812 -11.742 1 98.56 40 MET B C 1
ATOM 1473 O O . MET B 1 40 ? 8.055 -2.08 -11.516 1 98.56 40 MET B O 1
ATOM 1477 N N . GLU B 1 41 ? 6.504 -1.224 -12.859 1 98 41 GLU B N 1
ATOM 1478 C CA . GLU B 1 41 ? 7.422 -0.593 -13.805 1 98 41 GLU B CA 1
ATOM 1479 C C . GLU B 1 41 ? 7.535 0.907 -13.547 1 98 41 GLU B C 1
ATOM 1481 O O . GLU B 1 41 ? 6.566 1.543 -13.125 1 98 41 GLU B O 1
ATOM 1486 N N . PHE B 1 42 ? 8.688 1.453 -13.867 1 97.94 42 PHE B N 1
ATOM 1487 C CA . PHE B 1 42 ? 8.945 2.865 -13.617 1 97.94 42 PHE B CA 1
ATOM 1488 C C . PHE B 1 42 ? 7.91 3.738 -14.312 1 97.94 42 PHE B C 1
ATOM 1490 O O . PHE B 1 42 ? 7.59 3.523 -15.484 1 97.94 42 PHE B O 1
ATOM 1497 N N . GLY B 1 43 ? 7.363 4.691 -13.578 1 97.75 43 GLY B N 1
ATOM 1498 C CA . GLY B 1 43 ? 6.41 5.637 -14.141 1 97.75 43 GLY B CA 1
ATOM 1499 C C . GLY B 1 43 ? 4.965 5.254 -13.883 1 97.75 43 GLY B C 1
ATOM 1500 O O . GLY B 1 43 ? 4.055 6.047 -14.117 1 97.75 43 GLY B O 1
ATOM 1501 N N . GLU B 1 44 ? 4.652 4.07 -13.344 1 98.25 44 GLU B N 1
ATOM 1502 C CA . GLU B 1 44 ? 3.295 3.602 -13.07 1 98.25 44 GLU B CA 1
ATOM 1503 C C . GLU B 1 44 ? 2.861 3.963 -11.656 1 98.25 44 GLU B C 1
ATOM 1505 O O . GLU B 1 44 ? 3.688 4.023 -10.742 1 98.25 44 GLU B O 1
ATOM 1510 N N . THR B 1 45 ? 1.583 4.207 -11.508 1 98.12 45 THR B N 1
ATOM 1511 C CA . THR B 1 45 ? 0.99 4.152 -10.172 1 98.12 45 THR B CA 1
ATOM 1512 C C . THR B 1 45 ? 0.729 2.707 -9.758 1 98.12 45 THR B C 1
ATOM 1514 O O . THR B 1 45 ? 0.814 1.793 -10.586 1 98.12 45 THR B O 1
ATOM 1517 N N . ALA B 1 46 ? 0.487 2.531 -8.484 1 98.5 46 ALA B N 1
ATOM 1518 C CA . ALA B 1 46 ? 0.142 1.193 -8.008 1 98.5 46 ALA B CA 1
ATOM 1519 C C . ALA B 1 46 ? -1.061 0.635 -8.766 1 98.5 46 ALA B C 1
ATOM 1521 O O . ALA B 1 46 ? -1.069 -0.536 -9.156 1 98.5 46 ALA B O 1
ATOM 1522 N N . GLU B 1 47 ? -2.045 1.457 -8.984 1 98.5 47 GLU B N 1
ATOM 1523 C CA . GLU B 1 47 ? -3.254 1.034 -9.68 1 98.5 47 GLU B CA 1
ATOM 1524 C C . GLU B 1 47 ? -2.955 0.677 -11.133 1 98.5 47 GLU B C 1
ATOM 1526 O O . GLU B 1 47 ? -3.449 -0.33 -11.648 1 98.5 47 GLU B O 1
ATOM 1531 N N . GLU B 1 48 ? -2.174 1.498 -11.781 1 98.56 48 GLU B N 1
ATOM 1532 C CA . GLU B 1 48 ? -1.801 1.221 -13.164 1 98.56 48 GLU B CA 1
ATOM 1533 C C . GLU B 1 48 ? -1.034 -0.093 -13.281 1 98.56 48 GLU B C 1
ATOM 1535 O O . GLU B 1 48 ? -1.261 -0.873 -14.203 1 98.56 48 GLU B O 1
ATOM 1540 N N . THR B 1 49 ? -0.097 -0.318 -12.367 1 98.75 49 THR B N 1
ATOM 1541 C CA . THR B 1 49 ? 0.646 -1.572 -12.312 1 98.75 49 THR B CA 1
ATOM 1542 C C . THR B 1 49 ? -0.303 -2.76 -12.18 1 98.75 49 THR B C 1
ATOM 1544 O O . THR B 1 49 ? -0.189 -3.738 -12.922 1 98.75 49 THR B O 1
ATOM 1547 N N . LEU B 1 50 ? -1.245 -2.641 -11.273 1 98.75 50 LEU B N 1
ATOM 1548 C CA . LEU B 1 50 ? -2.191 -3.719 -11 1 98.75 50 LEU B CA 1
ATOM 1549 C C . LEU B 1 50 ? -3.012 -4.043 -12.242 1 98.75 50 LEU B C 1
ATOM 1551 O O . LEU B 1 50 ? -3.135 -5.211 -12.625 1 98.75 50 LEU B O 1
ATOM 1555 N N . ILE B 1 51 ? -3.523 -3.029 -12.852 1 98.62 51 ILE B N 1
ATOM 1556 C CA . ILE B 1 51 ? -4.371 -3.191 -14.031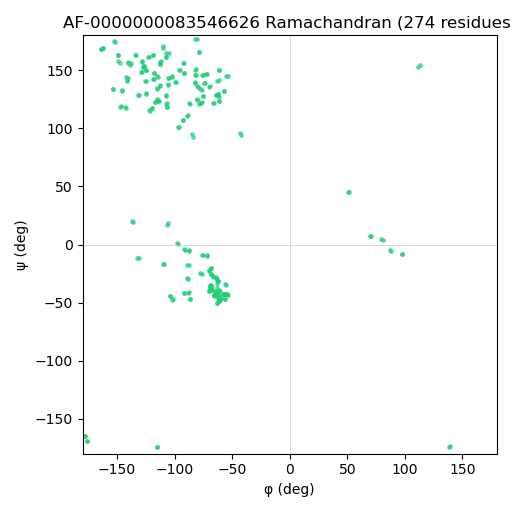 1 98.62 51 ILE B CA 1
ATOM 1557 C C . ILE B 1 51 ? -3.57 -3.846 -15.156 1 98.62 51 ILE B C 1
ATOM 1559 O O . ILE B 1 51 ? -4.051 -4.777 -15.805 1 98.62 51 ILE B O 1
ATOM 1563 N N . ARG B 1 52 ? -2.387 -3.383 -15.391 1 98.62 52 ARG B N 1
ATOM 1564 C CA . ARG B 1 52 ? -1.54 -3.955 -16.438 1 98.62 52 ARG B CA 1
ATOM 1565 C C . ARG B 1 52 ? -1.23 -5.422 -16.141 1 98.62 52 ARG B C 1
ATOM 1567 O O . ARG B 1 52 ? -1.412 -6.281 -17.016 1 98.62 52 ARG B O 1
ATOM 1574 N N . GLU B 1 53 ? -0.805 -5.754 -14.945 1 98.69 53 GLU B N 1
ATOM 1575 C CA . GLU B 1 53 ? -0.404 -7.109 -14.57 1 98.69 53 GLU B CA 1
ATOM 1576 C C . GLU B 1 53 ? -1.583 -8.07 -14.648 1 98.69 53 GLU B C 1
ATOM 1578 O O . GLU B 1 53 ? -1.423 -9.227 -15.055 1 98.69 53 GLU B O 1
ATOM 1583 N N . LEU B 1 54 ? -2.74 -7.637 -14.203 1 98.62 54 LEU B N 1
ATOM 1584 C CA . LEU B 1 54 ? -3.906 -8.516 -14.234 1 98.62 54 LEU B CA 1
ATOM 1585 C C . LEU B 1 54 ? -4.332 -8.797 -15.672 1 98.62 54 LEU B C 1
ATOM 1587 O O . LEU B 1 54 ? -4.742 -9.914 -15.992 1 98.62 54 LEU B O 1
ATOM 1591 N N . LYS B 1 55 ? -4.242 -7.762 -16.5 1 98.62 55 LYS B N 1
ATOM 1592 C CA . LYS B 1 55 ? -4.5 -7.984 -17.922 1 98.62 55 LYS B CA 1
ATOM 1593 C C . LYS B 1 55 ? -3.525 -9 -18.5 1 98.62 55 LYS B C 1
ATOM 1595 O O . LYS B 1 55 ? -3.934 -9.93 -19.203 1 98.62 55 LYS B O 1
ATOM 1600 N N . GLU B 1 56 ? -2.316 -8.844 -18.203 1 98.44 56 GLU B N 1
ATOM 1601 C CA . GLU B 1 56 ? -1.271 -9.719 -18.719 1 98.44 56 GLU B CA 1
ATOM 1602 C C . GLU B 1 56 ? -1.445 -11.148 -18.219 1 98.44 56 GLU B C 1
ATOM 1604 O O . GLU B 1 56 ? -1.331 -12.109 -18.984 1 98.44 56 GLU B O 1
ATOM 1609 N N . GLU B 1 57 ? -1.79 -11.344 -16.938 1 98.62 57 GLU B N 1
ATOM 1610 C CA . GLU B 1 57 ? -1.763 -12.664 -16.312 1 98.62 57 GLU B CA 1
ATOM 1611 C C . GLU B 1 57 ? -3.094 -13.391 -16.5 1 98.62 57 GLU B C 1
ATOM 1613 O O . GLU B 1 57 ? -3.139 -14.617 -16.5 1 98.62 57 GLU B O 1
ATOM 1618 N N . THR B 1 58 ? -4.223 -12.656 -16.594 1 98.5 58 THR B N 1
ATOM 1619 C CA . THR B 1 58 ? -5.535 -13.281 -16.5 1 98.5 58 THR B CA 1
ATOM 1620 C C . THR B 1 58 ? -6.438 -12.82 -17.641 1 98.5 58 THR B C 1
ATOM 1622 O O . THR B 1 58 ? -7.527 -13.367 -17.828 1 98.5 58 THR B O 1
ATOM 1625 N N . ASN B 1 59 ? -6.059 -11.805 -18.375 1 98.38 59 ASN B N 1
ATOM 1626 C CA . ASN B 1 59 ? -6.816 -11.188 -19.453 1 98.38 59 ASN B CA 1
ATOM 1627 C C . ASN B 1 59 ? -8.023 -10.422 -18.938 1 98.38 59 ASN B C 1
ATOM 1629 O O . ASN B 1 59 ? -8.898 -10.023 -19.703 1 98.38 59 ASN B O 1
ATOM 1633 N N . PHE B 1 60 ? -8.188 -10.258 -17.656 1 97.88 60 PHE B N 1
ATOM 1634 C CA . PHE B 1 60 ? -9.266 -9.469 -17.078 1 97.88 60 PHE B CA 1
ATOM 1635 C C . PHE B 1 60 ? -8.938 -7.984 -17.109 1 97.88 60 PHE B C 1
ATOM 1637 O O . PHE B 1 60 ? -7.801 -7.59 -16.844 1 97.88 60 PHE B O 1
ATOM 1644 N N . VAL B 1 61 ? -9.852 -7.227 -17.469 1 97.88 61 VAL B N 1
ATOM 1645 C CA . VAL B 1 61 ? -9.836 -5.801 -17.156 1 97.88 61 VAL B CA 1
ATOM 1646 C C . VAL B 1 61 ? -10.469 -5.574 -15.781 1 97.88 61 VAL B C 1
ATOM 1648 O O . VAL B 1 61 ? -11.633 -5.918 -15.562 1 97.88 61 VAL B O 1
ATOM 1651 N N . VAL B 1 62 ? -9.68 -4.98 -14.898 1 97.81 62 VAL B N 1
ATOM 1652 C CA . VAL B 1 62 ? -10.172 -4.906 -13.523 1 97.81 62 VAL B CA 1
ATOM 1653 C C . VAL B 1 62 ? -10.219 -3.447 -13.078 1 97.81 62 VAL B C 1
ATOM 1655 O O . VAL B 1 62 ? -9.625 -2.574 -13.711 1 97.81 62 VAL B O 1
ATOM 1658 N N . GLU B 1 63 ? -10.953 -3.217 -12.078 1 97.38 63 GLU B N 1
ATOM 1659 C CA . GLU B 1 63 ? -11.016 -1.948 -11.359 1 97.38 63 GLU B CA 1
ATOM 1660 C C . GLU B 1 63 ? -10.609 -2.123 -9.898 1 97.38 63 GLU B C 1
ATOM 1662 O O . GLU B 1 63 ? -11.242 -2.871 -9.156 1 97.38 63 GLU B O 1
ATOM 1667 N N . PRO B 1 64 ? -9.539 -1.46 -9.516 1 97.5 64 PRO B N 1
ATOM 1668 C CA . PRO B 1 64 ? -9.258 -1.457 -8.078 1 97.5 64 PRO B CA 1
ATOM 1669 C C . PRO B 1 64 ? -10.336 -0.756 -7.262 1 97.5 64 PRO B C 1
ATOM 1671 O O . PRO B 1 64 ? -10.672 0.399 -7.539 1 97.5 64 PRO B O 1
ATOM 1674 N N . ILE B 1 65 ? -10.82 -1.436 -6.25 1 95.56 65 ILE B N 1
ATOM 1675 C CA . ILE B 1 65 ? -11.953 -0.935 -5.469 1 95.56 65 ILE B CA 1
ATOM 1676 C C . ILE B 1 65 ? -11.453 -0.393 -4.133 1 95.56 65 ILE B C 1
ATOM 1678 O O . ILE B 1 65 ? -11.93 0.646 -3.662 1 95.56 65 ILE B O 1
ATOM 1682 N N . ARG B 1 66 ? -10.578 -1.117 -3.516 1 95.31 66 ARG B N 1
ATOM 1683 C CA . ARG B 1 66 ? -10.172 -0.799 -2.152 1 95.31 66 ARG B CA 1
ATOM 1684 C C . ARG B 1 66 ? -8.766 -1.316 -1.868 1 95.31 66 ARG B C 1
ATOM 1686 O O . ARG B 1 66 ? -8.414 -2.432 -2.262 1 95.31 66 ARG B O 1
ATOM 1693 N N . LEU B 1 67 ? -7.98 -0.457 -1.27 1 97.44 67 LEU B N 1
ATOM 1694 C CA . LEU B 1 67 ? -6.672 -0.882 -0.777 1 97.44 67 LEU B CA 1
ATOM 1695 C C . LEU B 1 67 ? -6.812 -1.678 0.516 1 97.44 67 LEU B C 1
ATOM 1697 O O . LEU B 1 67 ? -7.32 -1.164 1.516 1 97.44 67 LEU B O 1
ATOM 1701 N N . LEU B 1 68 ? -6.312 -2.936 0.542 1 97.38 68 LEU B N 1
ATOM 1702 C CA . LEU B 1 68 ? -6.648 -3.846 1.632 1 97.38 68 LEU B CA 1
ATOM 1703 C C . LEU B 1 68 ? -5.5 -3.951 2.627 1 97.38 68 LEU B C 1
ATOM 1705 O O . LEU B 1 68 ? -5.719 -3.943 3.84 1 97.38 68 LEU B O 1
ATOM 1709 N N . ASP B 1 69 ? -4.328 -4.145 2.051 1 98.31 69 ASP B N 1
ATOM 1710 C CA . ASP B 1 69 ? -3.238 -4.535 2.943 1 98.31 69 ASP B CA 1
ATOM 1711 C C . ASP B 1 69 ? -1.882 -4.355 2.266 1 98.31 69 ASP B C 1
ATOM 1713 O O . ASP B 1 69 ? -1.813 -4.047 1.073 1 98.31 69 ASP B O 1
ATOM 1717 N N . THR B 1 70 ? -0.814 -4.438 3.037 1 98.62 70 THR B N 1
ATOM 1718 C CA . THR B 1 70 ? 0.555 -4.535 2.543 1 98.62 70 THR B CA 1
ATOM 1719 C C . THR B 1 70 ? 1.109 -5.941 2.762 1 98.62 70 THR B C 1
ATOM 1721 O O . THR B 1 70 ? 0.539 -6.727 3.521 1 98.62 70 THR B O 1
ATOM 1724 N N . TRP B 1 71 ? 2.135 -6.258 2.053 1 97.88 71 TRP B N 1
ATOM 1725 C CA . TRP B 1 71 ? 2.799 -7.543 2.229 1 97.88 71 TRP B CA 1
ATOM 1726 C C . TRP B 1 71 ? 4.289 -7.434 1.918 1 97.88 71 TRP B C 1
ATOM 1728 O O . TRP B 1 71 ? 4.738 -6.438 1.344 1 97.88 71 TRP B O 1
ATOM 1738 N N . ASN B 1 72 ? 5.043 -8.461 2.395 1 97.06 72 ASN B N 1
ATOM 1739 C CA . ASN B 1 72 ? 6.488 -8.484 2.203 1 97.06 72 ASN B CA 1
ATOM 1740 C C . ASN B 1 72 ? 6.992 -9.898 1.904 1 97.06 72 ASN B C 1
ATOM 1742 O O . ASN B 1 72 ? 6.492 -10.867 2.469 1 97.06 72 ASN B O 1
ATOM 1746 N N . PHE B 1 73 ? 7.93 -9.969 1.03 1 97.19 73 PHE B N 1
ATOM 1747 C CA . PHE B 1 73 ? 8.805 -11.117 0.825 1 97.19 73 PHE B CA 1
ATOM 1748 C C . PHE B 1 73 ? 10.266 -10.711 0.986 1 97.19 73 PHE B C 1
ATOM 1750 O O . PHE B 1 73 ? 10.773 -9.875 0.237 1 97.19 73 PHE B O 1
ATOM 1757 N N . ILE B 1 74 ? 10.898 -11.266 1.993 1 96.19 74 ILE B N 1
ATOM 1758 C CA . ILE B 1 74 ? 12.273 -10.883 2.299 1 96.19 74 ILE B CA 1
ATOM 1759 C C . ILE B 1 74 ? 13.195 -12.094 2.127 1 96.19 74 ILE B C 1
ATOM 1761 O O . ILE B 1 74 ? 12.953 -13.148 2.709 1 96.19 74 ILE B O 1
ATOM 1765 N N . SER B 1 75 ? 14.156 -11.953 1.307 1 94.69 75 SER B N 1
ATOM 1766 C CA . SER B 1 75 ? 15.258 -12.898 1.184 1 94.69 75 SER B CA 1
ATOM 1767 C C . SER B 1 75 ? 16.578 -12.266 1.587 1 94.69 75 SER B C 1
ATOM 1769 O O . SER B 1 75 ? 16.609 -11.18 2.168 1 94.69 75 SER B O 1
ATOM 1771 N N . GLN B 1 76 ? 17.734 -12.906 1.441 1 93.38 76 GLN B N 1
ATOM 1772 C CA . GLN B 1 76 ? 19.016 -12.461 1.964 1 93.38 76 GLN B CA 1
ATOM 1773 C C . GLN B 1 76 ? 19.375 -11.07 1.445 1 93.38 76 GLN B C 1
ATOM 1775 O O . GLN B 1 76 ? 19.75 -10.188 2.223 1 93.38 76 GLN B O 1
ATOM 1780 N N . ASN B 1 77 ? 19.188 -10.75 0.227 1 94.94 77 ASN B N 1
ATOM 1781 C CA . ASN B 1 77 ? 19.594 -9.445 -0.299 1 94.94 77 ASN B CA 1
ATOM 1782 C C . ASN B 1 77 ? 18.5 -8.859 -1.202 1 94.94 77 ASN B C 1
ATOM 1784 O O . ASN B 1 77 ? 18.797 -8 -2.043 1 94.94 77 ASN B O 1
ATOM 1788 N N . HIS B 1 78 ? 17.328 -9.391 -1.004 1 96.56 78 HIS B N 1
ATOM 1789 C CA . HIS B 1 78 ? 16.25 -8.938 -1.862 1 96.56 78 HIS B CA 1
ATOM 1790 C C . HIS B 1 78 ? 14.914 -8.914 -1.109 1 96.56 78 HIS B C 1
ATOM 1792 O O . HIS B 1 78 ? 14.586 -9.875 -0.406 1 96.56 78 HIS B O 1
ATOM 1798 N N . GLN B 1 79 ? 14.219 -7.848 -1.234 1 97.94 79 GLN B N 1
ATOM 1799 C CA . GLN B 1 79 ? 12.906 -7.684 -0.616 1 97.94 79 GLN B CA 1
ATOM 1800 C C . GLN B 1 79 ? 11.875 -7.176 -1.626 1 97.94 79 GLN B C 1
ATOM 1802 O O . GLN B 1 79 ? 12.164 -6.262 -2.402 1 97.94 79 GLN B O 1
ATOM 1807 N N . ILE B 1 80 ? 10.766 -7.855 -1.697 1 98 80 ILE B N 1
ATOM 1808 C CA . ILE B 1 80 ? 9.602 -7.344 -2.422 1 98 80 ILE B CA 1
ATOM 1809 C C . ILE B 1 80 ? 8.531 -6.895 -1.43 1 98 80 ILE B C 1
ATOM 1811 O O . ILE B 1 80 ? 8.125 -7.668 -0.56 1 98 80 ILE B O 1
ATOM 1815 N N . THR B 1 81 ? 8.227 -5.664 -1.469 1 98.44 81 THR B N 1
ATOM 1816 C CA . THR B 1 81 ? 7.117 -5.125 -0.696 1 98.44 81 THR B CA 1
ATOM 1817 C C . THR B 1 81 ? 5.992 -4.66 -1.618 1 98.44 81 THR B C 1
ATOM 1819 O O . THR B 1 81 ? 6.207 -4.453 -2.814 1 98.44 81 THR B O 1
ATOM 1822 N N . GLY B 1 82 ? 4.836 -4.598 -1.094 1 98.25 82 GLY B N 1
ATOM 1823 C CA . GLY B 1 82 ? 3.764 -4.164 -1.975 1 98.25 82 GLY B CA 1
ATOM 1824 C C . GLY B 1 82 ? 2.43 -4.031 -1.268 1 98.25 82 GLY B C 1
ATOM 1825 O O . GLY B 1 82 ? 2.377 -3.943 -0.039 1 98.25 82 GLY B O 1
ATOM 1826 N N . VAL B 1 83 ? 1.433 -3.871 -2.162 1 98.81 83 VAL B N 1
ATOM 1827 C CA . VAL B 1 83 ? 0.08 -3.662 -1.654 1 98.81 83 VAL B CA 1
ATOM 1828 C C . VAL B 1 83 ? -0.872 -4.672 -2.291 1 98.81 83 VAL B C 1
ATOM 1830 O O . VAL B 1 83 ? -0.578 -5.23 -3.35 1 98.81 83 VAL B O 1
ATOM 1833 N N . ILE B 1 84 ? -1.914 -4.941 -1.579 1 98.81 84 ILE B N 1
ATOM 1834 C CA . ILE B 1 84 ? -2.994 -5.801 -2.053 1 98.81 84 ILE B CA 1
ATOM 1835 C C . ILE B 1 84 ? -4.277 -4.984 -2.191 1 98.81 84 ILE B C 1
ATOM 1837 O O . ILE B 1 84 ? -4.707 -4.324 -1.243 1 98.81 84 ILE B O 1
ATOM 1841 N N . TYR B 1 85 ? -4.863 -5.027 -3.389 1 98.56 85 TYR B N 1
ATOM 1842 C CA . TYR B 1 85 ? -6.137 -4.363 -3.652 1 98.56 85 TYR B CA 1
ATOM 1843 C C . TYR B 1 85 ? -7.273 -5.375 -3.738 1 98.56 85 TYR B C 1
ATOM 1845 O O . TYR B 1 85 ? -7.098 -6.473 -4.273 1 98.56 85 TYR B O 1
ATOM 1853 N N . LEU B 1 86 ? -8.422 -4.996 -3.238 1 97.88 86 LEU B N 1
ATOM 1854 C CA . LEU B 1 86 ? -9.664 -5.609 -3.699 1 97.88 86 LEU B CA 1
ATOM 1855 C C . LEU B 1 86 ? -10.047 -5.09 -5.082 1 97.88 86 LEU B C 1
ATOM 1857 O O . LEU B 1 86 ? -10.094 -3.877 -5.301 1 97.88 86 LEU B O 1
ATOM 1861 N N . CYS B 1 87 ? -10.297 -6.031 -5.973 1 97.5 87 CYS B N 1
ATOM 1862 C CA . CYS B 1 87 ? -10.617 -5.629 -7.336 1 97.5 87 CYS B CA 1
ATOM 1863 C C . CYS B 1 87 ? -11.914 -6.273 -7.809 1 97.5 87 CYS B C 1
ATOM 1865 O O . CYS B 1 87 ? -12.258 -7.371 -7.363 1 97.5 87 CYS B O 1
ATOM 1867 N N . LYS B 1 88 ? -12.516 -5.598 -8.688 1 95.88 88 LYS B N 1
ATOM 1868 C CA . LYS B 1 88 ? -13.664 -6.156 -9.398 1 95.88 88 LYS B CA 1
ATOM 1869 C C . LYS B 1 88 ? -13.359 -6.34 -10.883 1 95.88 88 LYS B C 1
ATOM 1871 O O . LYS B 1 88 ? -12.68 -5.512 -11.492 1 95.88 88 LYS B O 1
ATOM 1876 N N . ILE B 1 89 ? -13.867 -7.379 -11.469 1 96.69 89 ILE B N 1
ATOM 1877 C CA . ILE B 1 89 ? -13.727 -7.609 -12.898 1 96.69 89 ILE B CA 1
ATOM 1878 C C . ILE B 1 89 ? -14.711 -6.73 -13.664 1 96.69 89 ILE B C 1
ATOM 1880 O O . ILE B 1 89 ? -15.922 -6.801 -13.438 1 96.69 89 ILE B O 1
ATOM 1884 N N . LYS B 1 90 ? -14.195 -5.91 -14.523 1 96.56 90 LYS B N 1
ATOM 1885 C CA . LYS B 1 90 ? -15.055 -5.078 -15.359 1 96.56 90 LYS B CA 1
ATOM 1886 C C . LYS B 1 90 ? -15.469 -5.816 -16.625 1 96.56 90 LYS B C 1
ATOM 1888 O O . LYS B 1 90 ? -16.641 -5.781 -17.016 1 96.56 90 LYS B O 1
ATOM 1893 N N . GLU B 1 91 ? -14.469 -6.418 -17.25 1 95.75 91 GLU B N 1
ATOM 1894 C CA . GLU B 1 91 ? -14.711 -7.172 -18.484 1 95.75 91 GLU B CA 1
ATOM 1895 C C . GLU B 1 91 ? -13.555 -8.117 -18.797 1 95.75 91 GLU B C 1
ATOM 1897 O O . GLU B 1 91 ? -12.531 -8.102 -18.094 1 95.75 91 GLU B O 1
ATOM 1902 N N . GLY B 1 92 ? -13.859 -8.984 -19.797 1 94 92 GLY B N 1
ATOM 1903 C CA . GLY B 1 92 ? -12.836 -9.906 -20.266 1 94 92 GLY B CA 1
ATOM 1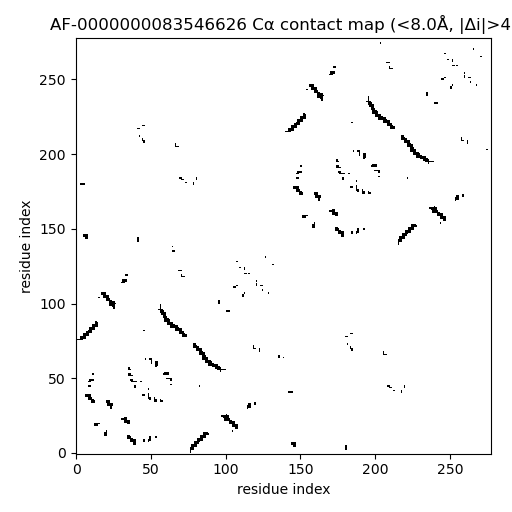904 C C . GLY B 1 92 ? -13.133 -11.352 -19.922 1 94 92 GLY B C 1
ATOM 1905 O O . GLY B 1 92 ? -13.828 -11.633 -18.953 1 94 92 GLY B O 1
ATOM 1906 N N . ASP B 1 93 ? -12.562 -12.227 -20.797 1 95.19 93 ASP B N 1
ATOM 1907 C CA . ASP B 1 93 ? -12.578 -13.656 -20.516 1 95.19 93 ASP B CA 1
ATOM 1908 C C . ASP B 1 93 ? -11.25 -14.117 -19.906 1 95.19 93 ASP B C 1
ATOM 1910 O O . ASP B 1 93 ? -10.188 -13.641 -20.297 1 95.19 93 ASP B O 1
ATOM 1914 N N . PHE B 1 94 ? -11.414 -14.93 -19.016 1 95.94 94 PHE B N 1
ATOM 1915 C CA . PHE B 1 94 ? -10.211 -15.406 -18.344 1 95.94 94 PHE B CA 1
ATOM 1916 C C . PHE B 1 94 ? -9.297 -16.141 -19.328 1 95.94 94 PHE B C 1
ATOM 1918 O O . PHE B 1 94 ? -9.75 -17.016 -20.062 1 95.94 94 PHE B O 1
ATOM 1925 N N . LYS B 1 95 ? -8.102 -15.773 -19.344 1 97.75 95 LYS B N 1
ATOM 1926 C CA . LYS B 1 95 ? -7.016 -16.469 -20.031 1 97.75 95 LYS B CA 1
ATOM 1927 C C . LYS B 1 95 ? -5.727 -16.406 -19.219 1 97.75 95 LYS B C 1
ATOM 1929 O O . LYS B 1 95 ? -5.18 -15.328 -18.969 1 97.75 95 LYS B O 1
ATOM 1934 N N . LEU B 1 96 ? -5.289 -17.516 -18.844 1 97.94 96 LEU B N 1
ATOM 1935 C CA . LEU B 1 96 ? -4.078 -17.609 -18.047 1 97.94 96 LEU B CA 1
ATOM 1936 C C . LEU B 1 96 ? -2.836 -17.406 -18.906 1 97.94 96 LEU B C 1
ATOM 1938 O O . LEU B 1 96 ? -2.727 -17.984 -19.984 1 97.94 96 LEU B O 1
ATOM 1942 N N . SER B 1 97 ? -1.908 -16.578 -18.469 1 98 97 SER B N 1
ATOM 1943 C CA . SER B 1 97 ? -0.661 -16.375 -19.188 1 98 97 SER B CA 1
ATOM 1944 C C . SER B 1 97 ? 0.337 -17.5 -18.906 1 98 97 SER B C 1
ATOM 1946 O O . SER B 1 97 ? 0.113 -18.312 -18 1 98 97 SER B O 1
ATOM 1948 N N . ASP B 1 98 ? 1.512 -17.484 -19.562 1 97.88 98 ASP B N 1
ATOM 1949 C CA . ASP B 1 98 ? 2.539 -18.5 -19.406 1 97.88 98 ASP B CA 1
ATOM 1950 C C . ASP B 1 98 ? 3.291 -18.328 -18.094 1 97.88 98 ASP B C 1
ATOM 1952 O O . ASP B 1 98 ? 4.039 -19.219 -17.672 1 97.88 98 ASP B O 1
ATOM 1956 N N . GLU B 1 99 ? 3.057 -17.25 -17.422 1 97.81 99 GLU B N 1
ATOM 1957 C CA . GLU B 1 99 ? 3.697 -17 -16.141 1 97.81 99 GLU B CA 1
ATOM 1958 C C . GLU B 1 99 ? 3.156 -17.953 -15.062 1 97.81 99 GLU B C 1
ATOM 1960 O O . GLU B 1 99 ? 3.805 -18.172 -14.039 1 97.81 99 GLU B O 1
ATOM 1965 N N . HIS B 1 100 ? 1.986 -18.422 -15.336 1 98.25 100 HIS B N 1
ATOM 1966 C CA . HIS B 1 100 ? 1.331 -19.344 -14.406 1 98.25 100 HIS B CA 1
ATOM 1967 C C . HIS B 1 100 ? 0.858 -20.594 -15.117 1 98.25 100 HIS B C 1
ATOM 1969 O O . HIS B 1 100 ? 0.491 -20.547 -16.297 1 98.25 100 HIS B O 1
ATOM 1975 N N . ASP B 1 101 ? 0.866 -21.734 -14.375 1 97.81 101 ASP B N 1
ATOM 1976 C CA . ASP B 1 101 ? 0.53 -22.984 -15.031 1 97.81 101 ASP B CA 1
ATOM 1977 C C . ASP B 1 101 ? -0.826 -23.516 -14.562 1 97.81 101 ASP B C 1
ATOM 1979 O O . ASP B 1 101 ? -1.404 -24.406 -15.188 1 97.81 101 ASP B O 1
ATOM 1983 N N . LYS B 1 102 ? -1.286 -23 -13.453 1 97.06 102 LYS B N 1
ATOM 1984 C CA . LYS B 1 102 ? -2.605 -23.359 -12.945 1 97.06 102 LYS B CA 1
ATOM 1985 C C . LYS B 1 102 ? -3.254 -22.203 -12.211 1 97.06 102 LYS B C 1
ATOM 1987 O O . LYS B 1 102 ? -2.576 -21.25 -11.828 1 97.06 102 LYS B O 1
ATOM 1992 N N . TYR B 1 103 ? -4.586 -22.219 -12.141 1 98 103 TYR B N 1
ATOM 1993 C CA . TYR B 1 103 ? -5.367 -21.281 -11.336 1 98 103 TYR B CA 1
ATOM 1994 C C . TYR B 1 103 ? -6.504 -22 -10.617 1 98 103 TYR B C 1
ATOM 1996 O O . TYR B 1 103 ? -6.91 -23.094 -11.008 1 98 103 TYR B O 1
ATOM 2004 N N . GLU B 1 104 ? -6.914 -21.406 -9.562 1 97.69 104 GLU B N 1
ATOM 2005 C CA . GLU B 1 104 ? -8.062 -21.906 -8.812 1 97.69 104 GLU B CA 1
ATOM 2006 C C . GLU B 1 104 ? -8.906 -20.75 -8.273 1 97.69 104 GLU B C 1
ATOM 2008 O O . GLU B 1 104 ? -8.375 -19.688 -7.973 1 97.69 104 GLU B O 1
ATOM 2013 N N . TRP B 1 105 ? -10.148 -20.984 -8.281 1 97.88 105 TRP B N 1
ATOM 2014 C CA . TRP B 1 105 ? -11.0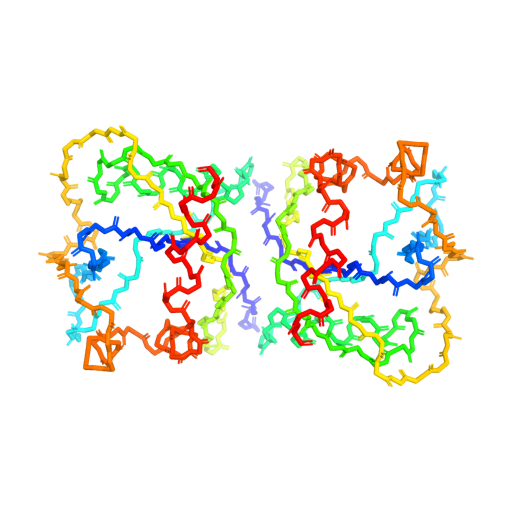47 -20.172 -7.473 1 97.88 105 TRP B CA 1
ATOM 2015 C C . TRP B 1 105 ? -11.273 -20.812 -6.105 1 97.88 105 TRP B C 1
ATOM 2017 O O . TRP B 1 105 ? -12.031 -21.781 -5.984 1 97.88 105 TRP B O 1
ATOM 2027 N N . LEU B 1 106 ? -10.68 -20.203 -5.121 1 97.69 106 LEU B N 1
ATOM 2028 C CA . LEU B 1 106 ? -10.664 -20.812 -3.791 1 97.69 106 LEU B CA 1
ATOM 2029 C C . LEU B 1 106 ? -11.695 -20.141 -2.885 1 97.69 106 LEU B C 1
ATOM 2031 O O . LEU B 1 106 ? -11.891 -18.922 -2.943 1 97.69 106 LEU B O 1
ATOM 2035 N N . LYS B 1 107 ? -12.273 -20.953 -2.041 1 96 107 LYS B N 1
ATOM 2036 C CA . LYS B 1 107 ? -13.117 -20.391 -0.991 1 96 107 LYS B CA 1
ATOM 2037 C C . LYS B 1 107 ? -12.273 -19.703 0.08 1 96 107 LYS B C 1
ATOM 2039 O O . LYS B 1 107 ? -11.156 -20.141 0.376 1 96 107 LYS B O 1
ATOM 2044 N N . PHE B 1 108 ? -12.836 -18.656 0.631 1 94.62 108 PHE B N 1
ATOM 2045 C CA . PHE B 1 108 ? -12.094 -17.969 1.687 1 94.62 108 PHE B CA 1
ATOM 2046 C C . PHE B 1 108 ? -12.312 -18.656 3.029 1 94.62 108 PHE B C 1
ATOM 2048 O O . PHE B 1 108 ? -13.258 -18.328 3.752 1 94.62 108 PHE B O 1
ATOM 2055 N N . ASN B 1 109 ? -11.477 -19.531 3.355 1 94.25 109 ASN B N 1
ATOM 2056 C CA . ASN B 1 109 ? -11.477 -20.25 4.621 1 94.25 109 ASN B CA 1
ATOM 2057 C C . ASN B 1 109 ? -10.062 -20.688 5.016 1 94.25 109 ASN B C 1
ATOM 2059 O O . ASN B 1 109 ? -9.109 -20.438 4.281 1 94.25 109 ASN B O 1
ATOM 2063 N N . ASP B 1 110 ? -9.969 -21.234 6.176 1 92.06 110 ASP B N 1
ATOM 2064 C CA . ASP B 1 110 ? -8.656 -21.578 6.715 1 92.06 110 ASP B CA 1
ATOM 2065 C C . ASP B 1 110 ? -7.938 -22.578 5.812 1 92.06 110 ASP B C 1
ATOM 2067 O O . ASP B 1 110 ? -6.727 -22.484 5.602 1 92.06 110 ASP B O 1
ATOM 2071 N N . VAL B 1 111 ? -8.617 -23.484 5.309 1 93.19 111 VAL B N 1
ATOM 2072 C CA . VAL B 1 111 ? -8.031 -24.531 4.48 1 93.19 111 VAL B CA 1
ATOM 2073 C C . VAL B 1 111 ? -7.43 -23.922 3.221 1 93.19 111 VAL B C 1
ATOM 2075 O O . VAL B 1 111 ? -6.273 -24.188 2.881 1 93.19 111 VAL B O 1
ATOM 2078 N N . SER B 1 112 ? -8.164 -23.109 2.516 1 94.44 112 SER B N 1
ATOM 2079 C CA . SER B 1 112 ? -7.707 -22.516 1.266 1 94.44 112 SER B CA 1
ATOM 2080 C C . SER B 1 112 ? -6.574 -21.531 1.51 1 94.44 112 SER B C 1
ATOM 2082 O O . SER B 1 112 ? -5.668 -21.391 0.686 1 94.44 112 SER B O 1
ATOM 2084 N N . ILE B 1 113 ? -6.664 -20.812 2.621 1 95.88 113 ILE B N 1
ATOM 2085 C CA . ILE B 1 113 ? -5.617 -19.859 2.957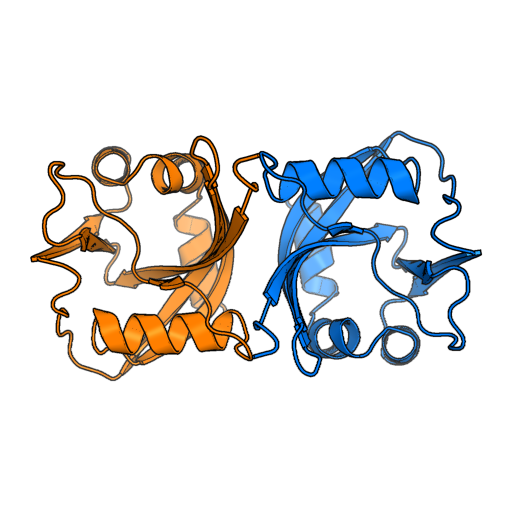 1 95.88 113 ILE B CA 1
ATOM 2086 C C . ILE B 1 113 ? -4.289 -20.578 3.154 1 95.88 113 ILE B C 1
ATOM 2088 O O . ILE B 1 113 ? -3.232 -20.062 2.797 1 95.88 113 ILE B O 1
ATOM 2092 N N . ASN B 1 114 ? -4.34 -21.812 3.633 1 95.88 114 ASN B N 1
ATOM 2093 C CA . ASN B 1 114 ? -3.139 -22.609 3.855 1 95.88 114 ASN B CA 1
ATOM 2094 C C . ASN B 1 114 ? -2.512 -23.062 2.541 1 95.88 114 ASN B C 1
ATOM 2096 O O . ASN B 1 114 ? -1.378 -23.547 2.521 1 95.88 114 ASN B O 1
ATOM 2100 N N . LEU B 1 115 ? -3.207 -22.859 1.437 1 97.06 115 LEU B N 1
ATOM 2101 C CA . LEU B 1 115 ? -2.693 -23.219 0.116 1 97.06 115 LEU B CA 1
ATOM 2102 C C . LEU B 1 115 ? -1.94 -22.047 -0.502 1 97.06 115 LEU B C 1
ATOM 2104 O O . LEU B 1 115 ? -1.325 -22.188 -1.562 1 97.06 115 LEU B O 1
ATOM 2108 N N . MET B 1 116 ? -1.96 -20.953 0.175 1 98.06 116 MET B N 1
ATOM 2109 C CA . MET B 1 116 ? -1.316 -19.75 -0.346 1 98.06 116 MET B CA 1
ATOM 2110 C C . MET B 1 116 ? 0.129 -19.656 0.131 1 98.06 116 MET B C 1
ATOM 2112 O O . MET B 1 116 ? 0.479 -20.203 1.178 1 98.06 116 MET B O 1
ATOM 2116 N N . TYR B 1 117 ? 1.006 -18.891 -0.656 1 96.88 117 TYR B N 1
ATOM 2117 C CA . TYR B 1 117 ? 2.346 -18.547 -0.188 1 96.88 117 TYR B CA 1
ATOM 2118 C C . TYR B 1 117 ? 2.291 -17.844 1.161 1 96.88 117 TYR B C 1
ATOM 2120 O O . TYR B 1 117 ? 1.416 -17 1.396 1 96.88 117 TYR B O 1
ATOM 2128 N N . ASP B 1 118 ? 3.256 -18.109 1.953 1 95.81 118 ASP B N 1
ATOM 2129 C CA . ASP B 1 118 ? 3.27 -17.641 3.338 1 95.81 118 ASP B CA 1
ATOM 2130 C C . ASP B 1 118 ? 3.109 -16.125 3.41 1 95.81 118 ASP B C 1
ATOM 2132 O O . ASP B 1 118 ? 2.447 -15.609 4.312 1 95.81 118 ASP B O 1
ATOM 2136 N N . VAL B 1 119 ? 3.643 -15.445 2.477 1 95.56 119 VAL B N 1
ATOM 2137 C CA . VAL B 1 119 ? 3.652 -13.984 2.541 1 95.56 119 VAL B CA 1
ATOM 2138 C C . VAL B 1 119 ? 2.23 -13.453 2.387 1 95.56 119 VAL B C 1
ATOM 2140 O O . VAL B 1 119 ? 1.91 -12.367 2.879 1 95.56 119 VAL B O 1
ATOM 2143 N N . PHE B 1 120 ? 1.382 -14.211 1.749 1 97.25 120 PHE B N 1
ATOM 2144 C CA . PHE B 1 120 ? -0.018 -13.82 1.611 1 97.25 120 PHE B CA 1
ATOM 2145 C C . PHE B 1 120 ? -0.852 -14.391 2.752 1 97.25 120 PHE B C 1
ATOM 2147 O O . PHE B 1 120 ? -1.695 -13.695 3.32 1 97.25 120 PHE B O 1
ATOM 2154 N N . LYS B 1 121 ? -0.514 -15.633 3.037 1 96.69 121 LYS B N 1
ATOM 2155 C CA . LYS B 1 121 ? -1.217 -16.328 4.117 1 96.69 121 LYS B CA 1
ATOM 2156 C C . LYS B 1 121 ? -1.163 -15.516 5.41 1 96.69 121 LYS B C 1
ATOM 2158 O O . LYS B 1 121 ? -2.178 -15.352 6.09 1 96.69 121 LYS B O 1
ATOM 2163 N N . GLU B 1 122 ? -0.071 -14.977 5.734 1 96 122 GLU B N 1
ATOM 2164 C CA . GLU B 1 122 ? 0.152 -14.25 6.984 1 96 122 GLU B CA 1
ATOM 2165 C C . GLU B 1 122 ? -0.733 -13.016 7.066 1 96 122 GLU B C 1
ATOM 2167 O O . GLU B 1 122 ? -1.112 -12.586 8.156 1 96 122 GLU B O 1
ATOM 2172 N N . ARG B 1 123 ? -1.062 -12.453 5.938 1 96.94 123 ARG B N 1
ATOM 2173 C CA . ARG B 1 123 ? -1.949 -11.297 5.902 1 96.94 123 ARG B CA 1
ATOM 2174 C C . ARG B 1 123 ? -3.41 -11.727 5.844 1 96.94 123 ARG B C 1
ATOM 2176 O O . ARG B 1 123 ? -4.246 -11.219 6.594 1 96.94 123 ARG B O 1
ATOM 2183 N N . MET B 1 124 ? -3.691 -12.727 5.07 1 97.25 124 MET B N 1
ATOM 2184 C CA . MET B 1 124 ? -5.055 -13.148 4.758 1 97.25 124 MET B CA 1
ATOM 2185 C C . MET B 1 124 ? -5.754 -13.695 5.996 1 97.25 124 MET B C 1
ATOM 2187 O O . MET B 1 124 ? -6.965 -13.539 6.148 1 97.25 124 MET B O 1
ATOM 2191 N N . VAL B 1 125 ? -4.992 -14.227 6.91 1 96.31 125 VAL B N 1
ATOM 2192 C CA . VAL B 1 125 ? -5.574 -14.859 8.094 1 96.31 125 VAL B CA 1
ATOM 2193 C C . VAL B 1 125 ? -6.227 -13.797 8.977 1 96.31 125 VAL B C 1
ATOM 2195 O O . VAL B 1 125 ? -7.082 -14.109 9.805 1 96.31 125 VAL B O 1
ATOM 2198 N N . ASN B 1 126 ? -5.836 -12.531 8.805 1 94.62 126 ASN B N 1
ATOM 2199 C CA . ASN B 1 126 ? -6.348 -11.453 9.641 1 94.62 126 ASN B CA 1
ATOM 2200 C C . ASN B 1 126 ? -7.5 -10.719 8.969 1 94.62 126 ASN B C 1
ATOM 2202 O O . ASN B 1 126 ? -8.07 -9.789 9.539 1 94.62 126 ASN B O 1
ATOM 2206 N N . TRP B 1 127 ? -7.82 -11.203 7.777 1 95.69 127 TRP B N 1
ATOM 2207 C CA . TRP B 1 127 ? -8.859 -10.5 7.031 1 95.69 127 TRP B CA 1
ATOM 2208 C C . TRP B 1 127 ? -10.25 -10.93 7.5 1 95.69 127 TRP B C 1
ATOM 2210 O O . TRP B 1 127 ? -10.469 -12.102 7.82 1 95.69 127 TRP B O 1
ATOM 2220 N N . ASP B 1 128 ? -11.164 -9.977 7.605 1 93.12 128 ASP B N 1
ATOM 2221 C CA . ASP B 1 128 ? -12.586 -10.227 7.789 1 93.12 128 ASP B CA 1
ATOM 2222 C C . ASP B 1 128 ? -13.328 -10.172 6.457 1 93.12 128 ASP B C 1
ATOM 2224 O O . ASP B 1 128 ? -13.711 -9.094 6 1 93.12 128 ASP B O 1
ATOM 2228 N N . MET B 1 129 ? -13.625 -11.32 5.914 1 91.5 129 MET B N 1
ATOM 2229 C CA . MET B 1 129 ? -14.164 -11.398 4.559 1 91.5 129 MET B CA 1
ATOM 2230 C C . MET B 1 129 ? -15.578 -10.828 4.5 1 91.5 129 MET B C 1
ATOM 2232 O O . MET B 1 129 ? -15.984 -10.281 3.473 1 91.5 129 MET B O 1
ATOM 2236 N N . LYS B 1 130 ? -16.297 -11.047 5.535 1 90.31 130 LYS B N 1
ATOM 2237 C CA . LYS B 1 130 ? -17.625 -10.445 5.582 1 90.31 130 LYS B CA 1
ATOM 2238 C C . LYS B 1 130 ? -17.547 -8.922 5.438 1 90.31 130 LYS B C 1
ATOM 2240 O O . LYS B 1 130 ? -18.328 -8.32 4.695 1 90.31 130 LYS B O 1
ATOM 2245 N N . LYS B 1 131 ? -16.594 -8.305 6.105 1 89.56 131 LYS B N 1
ATOM 2246 C CA . LYS B 1 131 ? -16.406 -6.859 6.035 1 89.56 131 LYS B CA 1
ATOM 2247 C C . LYS B 1 131 ? -15.898 -6.441 4.656 1 89.56 131 LYS B C 1
ATOM 2249 O O . LYS B 1 131 ? -16.297 -5.402 4.133 1 89.56 131 LYS B O 1
ATOM 2254 N N . ILE B 1 132 ? -15.039 -7.277 4.082 1 93.5 132 ILE B N 1
ATOM 2255 C CA . ILE B 1 132 ? -14.484 -6.996 2.764 1 93.5 132 ILE B CA 1
ATOM 2256 C C . ILE B 1 132 ? -15.594 -7.035 1.719 1 93.5 132 ILE B C 1
ATOM 2258 O O . ILE B 1 132 ? -15.711 -6.129 0.891 1 93.5 132 ILE B O 1
ATOM 2262 N N . GLU B 1 133 ? -16.422 -7.977 1.811 1 89.75 133 GLU B N 1
ATOM 2263 C CA . GLU B 1 133 ? -17.516 -8.133 0.851 1 89.75 133 GLU B CA 1
ATOM 2264 C C . GLU B 1 133 ? -18.562 -7.047 1.024 1 89.75 133 GLU B C 1
ATOM 2266 O O . GLU B 1 133 ? -19.125 -6.551 0.041 1 89.75 133 GLU B O 1
ATOM 2271 N N . GLU B 1 134 ? -18.859 -6.707 2.258 1 86.38 134 GLU B N 1
ATOM 2272 C CA . GLU B 1 134 ? -19.844 -5.672 2.549 1 86.38 134 GLU B CA 1
ATOM 2273 C C . GLU B 1 134 ? -19.391 -4.316 2.01 1 86.38 134 GLU B C 1
ATOM 2275 O O . GLU B 1 134 ? -20.203 -3.539 1.508 1 86.38 134 GLU B O 1
ATOM 2280 N N . GLY B 1 135 ? -18.109 -4.113 2.217 1 81.44 135 GLY B N 1
ATOM 2281 C CA . GLY B 1 135 ? -17.594 -2.867 1.675 1 81.44 135 GLY B CA 1
ATOM 2282 C C . GLY B 1 135 ? -17.688 -2.791 0.162 1 81.44 135 GLY B C 1
ATOM 2283 O O . GLY B 1 135 ? -17.828 -1.706 -0.403 1 81.44 135 GLY B O 1
ATOM 2284 N N . MET B 1 136 ? -17.516 -3.928 -0.447 1 76.94 136 MET B N 1
ATOM 2285 C CA . MET B 1 136 ? -17.609 -4 -1.902 1 76.94 136 MET B CA 1
ATOM 2286 C C . MET B 1 136 ? -19.016 -3.664 -2.369 1 76.94 136 MET B C 1
ATOM 2288 O O . MET B 1 136 ? -19.203 -3.1 -3.449 1 76.94 136 MET B O 1
ATOM 2292 N N . ARG B 1 137 ? -20 -3.941 -1.538 1 72.94 137 ARG B N 1
ATOM 2293 C CA . ARG B 1 137 ? -21.391 -3.715 -1.889 1 72.94 137 ARG B CA 1
ATOM 2294 C C . ARG B 1 137 ? -21.75 -2.24 -1.758 1 72.94 137 ARG B C 1
ATOM 2296 O O . ARG B 1 137 ? -22.656 -1.758 -2.441 1 72.94 137 ARG B O 1
ATOM 2303 N N . ILE B 1 138 ? -21.094 -1.448 -0.964 1 62.97 138 ILE B N 1
ATOM 2304 C CA . ILE B 1 138 ? -21.422 -0.055 -0.68 1 62.97 138 ILE B CA 1
ATOM 2305 C C . ILE B 1 138 ? -20.734 0.854 -1.694 1 62.97 138 ILE B C 1
ATOM 2307 O O . ILE B 1 138 ? -21.234 1.93 -2.02 1 62.97 138 ILE B O 1
ATOM 2311 N N . ILE B 1 139 ? -19.797 0.469 -2.373 1 63.84 139 ILE B N 1
ATOM 2312 C CA . ILE B 1 139 ? -19.047 1.285 -3.322 1 63.84 139 ILE B CA 1
ATOM 2313 C C . ILE B 1 139 ? -19.625 1.1 -4.727 1 63.84 139 ILE B C 1
ATOM 2315 O O . ILE B 1 139 ? -19.859 -0.029 -5.164 1 63.84 139 ILE B O 1
#